Protein AF-A0A5J6SV0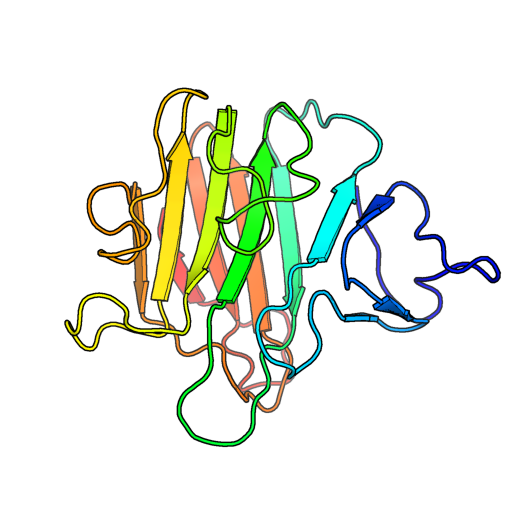0-F1 (afdb_monomer_lite)

Radius of gyration: 15.66 Å; chains: 1; bounding box: 40×35×41 Å

InterPro domains:
  IPR005052 Legume-like lectin [PF03388] (1-182)
  IPR005052 Legume-like lectin [PS51328] (1-183)
  IPR013320 Concanavalin A-like lectin/glucanase domain superfamily [SSF49899] (1-182)
  IPR051136 Intracellular Lectin and Glycoprotein Transporter [PTHR12223] (1-182)

Foldseek 3Di:
DDAAAQQQADPVQDGVQKDKAWQWGDDRGDIPQFDQDPPGAMDIGGPDADDDPKDKDKDWAAAEDPDDADDAWAKDDRFPDFQGADDDRGGHQFTAGKIWTQGGDQLQPPPQPRKTFIAHHRRPDGQPVNRPSPVRGPFMFRADQHPAPAIKMWMWICDPNDTFIWIDNRNDPDPPNTDGTID

Structure (mmCIF, N/CA/C/O backbone):
data_AF-A0A5J6SV00-F1
#
_entry.id   AF-A0A5J6SV00-F1
#
loop_
_atom_site.group_PDB
_atom_site.id
_atom_site.type_symbol
_atom_site.label_atom_id
_atom_site.label_alt_id
_atom_site.label_comp_id
_atom_site.label_asym_id
_atom_site.label_entity_id
_atom_site.label_seq_id
_atom_site.pdbx_PDB_ins_code
_atom_site.Cartn_x
_atom_site.Cartn_y
_atom_site.Cartn_z
_atom_site.occupancy
_atom_site.B_iso_or_equiv
_atom_site.auth_seq_id
_atom_site.auth_comp_id
_atom_site.auth_asym_id
_atom_site.auth_atom_id
_atom_site.pdbx_PDB_model_num
ATOM 1 N N . TYR A 1 1 ? -12.530 -8.465 -5.092 1.00 90.31 1 TYR A N 1
ATOM 2 C CA . TYR A 1 1 ? -11.704 -7.246 -4.992 1.00 90.31 1 TYR A CA 1
ATOM 3 C C . TYR A 1 1 ? -10.247 -7.606 -5.232 1.00 90.31 1 TYR A C 1
ATOM 5 O O . TYR A 1 1 ? -9.453 -7.608 -4.304 1.00 90.31 1 TYR A O 1
ATOM 13 N N . SER A 1 2 ? -9.901 -8.010 -6.458 1.00 97.69 2 SER A N 1
ATOM 14 C CA . SER A 1 2 ? -8.600 -8.643 -6.735 1.00 97.69 2 SER A CA 1
ATOM 15 C C . SER A 1 2 ? -8.182 -8.403 -8.184 1.00 97.69 2 SER A C 1
ATOM 17 O O . SER A 1 2 ? -9.048 -8.174 -9.026 1.00 97.69 2 SER A O 1
ATOM 19 N N . PHE A 1 3 ? -6.883 -8.476 -8.467 1.00 97.56 3 PHE A N 1
ATOM 20 C CA . PHE A 1 3 ? -6.308 -8.552 -9.813 1.00 97.56 3 PHE A CA 1
ATOM 21 C C . PHE A 1 3 ? -5.018 -9.388 -9.762 1.00 97.56 3 PHE A C 1
ATOM 23 O O . PHE A 1 3 ? -4.376 -9.457 -8.714 1.00 97.56 3 PHE A O 1
ATOM 30 N N . LYS A 1 4 ? -4.645 -10.041 -10.870 1.00 97.62 4 LYS A N 1
ATOM 31 C CA . LYS A 1 4 ? -3.361 -10.751 -11.044 1.00 97.62 4 LYS A CA 1
ATOM 32 C C . LYS A 1 4 ? -3.084 -11.022 -12.527 1.00 97.62 4 LYS A C 1
ATOM 34 O O . LYS A 1 4 ? -4.022 -11.047 -13.319 1.00 97.62 4 LYS A O 1
ATOM 39 N N . GLY A 1 5 ? -1.818 -11.246 -12.883 1.00 95.19 5 GLY A N 1
ATOM 40 C CA . GLY A 1 5 ? -1.424 -11.719 -14.216 1.00 95.19 5 GLY A CA 1
ATOM 41 C C . GLY A 1 5 ? -1.851 -13.169 -14.508 1.00 95.19 5 GLY A C 1
ATOM 42 O O . GLY A 1 5 ? -2.371 -13.846 -13.612 1.00 95.19 5 GLY A O 1
ATOM 43 N N . PRO A 1 6 ? -1.630 -13.674 -15.739 1.00 90.25 6 PRO A N 1
ATOM 44 C CA . PRO A 1 6 ? -0.894 -13.041 -16.849 1.00 90.25 6 PRO A CA 1
ATOM 45 C C . PRO A 1 6 ? -1.746 -12.177 -17.806 1.00 90.25 6 PRO A C 1
ATOM 47 O O . PRO A 1 6 ? -1.276 -11.750 -18.855 1.00 90.25 6 PRO A O 1
ATOM 50 N N . HIS A 1 7 ? -3.008 -11.904 -17.467 1.00 93.31 7 HIS A N 1
ATOM 51 C CA . HIS A 1 7 ? -3.903 -11.039 -18.252 1.00 93.31 7 HIS A CA 1
ATOM 52 C C . HIS A 1 7 ? -4.574 -9.996 -17.354 1.00 93.31 7 HIS A C 1
ATOM 54 O O . HIS A 1 7 ? -5.797 -9.906 -17.274 1.00 93.31 7 HIS A O 1
ATOM 60 N N . LEU A 1 8 ? -3.750 -9.254 -16.612 1.00 95.31 8 LEU A N 1
ATOM 61 C CA . LEU A 1 8 ? -4.196 -8.276 -15.624 1.00 95.31 8 LEU A CA 1
ATOM 62 C C . LEU A 1 8 ? -4.878 -7.069 -16.280 1.00 95.31 8 LEU A C 1
ATOM 64 O O . LEU A 1 8 ? -5.963 -6.677 -15.851 1.00 95.31 8 LEU A O 1
ATOM 68 N N . SER A 1 9 ? -4.238 -6.470 -17.288 1.00 95.31 9 SER A N 1
ATOM 69 C CA . SER A 1 9 ? -4.760 -5.309 -18.014 1.00 95.31 9 SER A CA 1
ATOM 70 C C . SER A 1 9 ? -5.540 -5.727 -19.259 1.00 95.31 9 SER A C 1
ATOM 72 O O . SER A 1 9 ? -5.086 -6.580 -20.025 1.00 95.31 9 SER A O 1
ATOM 74 N N . GLN A 1 10 ? -6.681 -5.085 -19.495 1.00 94.56 10 GLN A N 1
ATOM 75 C CA . GLN A 1 10 ? -7.448 -5.210 -20.732 1.00 94.56 10 GLN A CA 1
ATOM 76 C C . GLN A 1 10 ? -6.741 -4.496 -21.904 1.00 94.56 10 GLN A C 1
ATOM 78 O O . GLN A 1 10 ? -5.830 -3.698 -21.672 1.00 94.56 10 GLN A O 1
ATOM 83 N N . PRO A 1 11 ? -7.136 -4.756 -23.169 1.00 93.25 11 PRO A N 1
ATOM 84 C CA . PRO A 1 11 ? -6.548 -4.088 -24.336 1.00 93.25 11 PRO A CA 1
ATOM 85 C C . PRO A 1 11 ? -6.646 -2.555 -24.308 1.00 93.25 11 PRO A C 1
ATOM 87 O O . PRO A 1 11 ? -5.836 -1.881 -24.934 1.00 93.25 11 PRO A O 1
ATOM 90 N N . ASP A 1 12 ? -7.616 -2.009 -23.572 1.00 93.12 12 ASP A N 1
ATOM 91 C CA . ASP A 1 12 ? -7.799 -0.571 -23.348 1.00 93.12 12 ASP A CA 1
ATOM 92 C C . ASP A 1 12 ? -6.935 -0.012 -22.196 1.00 93.12 12 ASP A C 1
ATOM 94 O O . ASP A 1 12 ? -7.048 1.160 -21.844 1.00 93.12 12 ASP A O 1
ATOM 98 N N . GLY A 1 13 ? -6.081 -0.843 -21.585 1.00 92.81 13 GLY A N 1
ATOM 99 C CA . GLY A 1 13 ? -5.235 -0.488 -20.445 1.00 92.81 13 GLY A CA 1
ATOM 100 C C . GLY A 1 13 ? -5.962 -0.489 -19.097 1.00 92.81 13 GLY A C 1
ATOM 101 O O . GLY A 1 13 ? -5.332 -0.259 -18.063 1.00 92.81 13 GLY A O 1
ATOM 102 N N . SER A 1 14 ? -7.268 -0.766 -19.063 1.00 96.56 14 SER A N 1
ATOM 103 C CA . SER A 1 14 ? -8.028 -0.793 -17.819 1.00 96.56 14 SER A CA 1
ATOM 104 C C . SER A 1 14 ? -7.767 -2.072 -17.013 1.00 96.56 14 SER A C 1
ATOM 106 O O . SER A 1 14 ? -7.389 -3.121 -17.541 1.00 96.56 14 SER A O 1
ATOM 108 N N . ILE A 1 15 ? -7.965 -1.985 -15.696 1.00 97.94 15 ILE A N 1
ATOM 109 C CA . ILE A 1 15 ? -7.925 -3.137 -14.792 1.00 97.94 15 ILE A CA 1
ATOM 110 C C . ILE A 1 15 ? -9.378 -3.452 -14.410 1.00 97.94 15 ILE A C 1
ATOM 112 O O . ILE A 1 15 ? -10.046 -2.586 -13.831 1.00 97.94 15 ILE A O 1
ATOM 116 N N . PRO A 1 16 ? -9.906 -4.656 -14.695 1.00 97.25 16 PRO A N 1
ATOM 117 C CA . PRO A 1 16 ? -11.285 -4.999 -14.358 1.00 97.25 16 PRO A CA 1
ATOM 118 C C . PRO A 1 16 ? -11.576 -4.753 -12.876 1.00 97.25 16 PRO A C 1
ATOM 120 O O . PRO A 1 16 ? -10.855 -5.255 -12.024 1.00 97.25 16 PRO A O 1
ATOM 123 N N . PHE A 1 17 ? -12.639 -4.006 -12.560 1.00 97.38 17 PHE A N 1
ATOM 124 C CA . PHE A 1 17 ? -13.062 -3.652 -11.188 1.00 97.38 17 PHE A CA 1
ATOM 125 C C . PHE A 1 17 ? -12.144 -2.702 -10.401 1.00 97.38 17 PHE A C 1
ATOM 127 O O . PHE A 1 17 ? -12.463 -2.391 -9.252 1.00 97.38 17 PHE A O 1
ATOM 134 N N . TRP A 1 18 ? -11.067 -2.194 -11.001 1.00 98.25 18 TRP A N 1
ATOM 135 C CA . TRP A 1 18 ? -10.155 -1.243 -10.366 1.00 98.25 18 TRP A CA 1
ATOM 136 C C . TRP A 1 18 ? -10.005 0.032 -11.203 1.00 98.25 18 TRP A C 1
ATOM 138 O O . TRP A 1 18 ? -10.245 0.046 -12.410 1.00 98.25 18 TRP A O 1
ATOM 148 N N . ILE A 1 19 ? -9.644 1.124 -10.543 1.00 97.25 19 ILE A N 1
ATOM 149 C CA . ILE A 1 19 ? -9.279 2.406 -11.145 1.00 97.25 19 ILE A CA 1
ATOM 150 C C . ILE A 1 19 ? -7.817 2.633 -10.801 1.00 97.25 19 ILE A C 1
ATOM 152 O O . ILE A 1 19 ? -7.441 2.504 -9.640 1.00 97.25 19 ILE A O 1
ATOM 156 N N . HIS A 1 20 ? -7.002 2.956 -11.799 1.00 96.94 20 HIS A N 1
ATOM 157 C CA . HIS A 1 20 ? -5.636 3.417 -11.586 1.00 96.94 20 HIS A CA 1
ATOM 158 C C . HIS A 1 20 ? -5.549 4.914 -11.898 1.00 96.94 20 HIS A C 1
ATOM 160 O O . HIS A 1 20 ? -6.303 5.418 -12.730 1.00 96.94 20 HIS A O 1
ATOM 166 N N . SER A 1 21 ? -4.660 5.624 -11.212 1.00 96.69 21 SER A N 1
ATOM 167 C CA . SER A 1 21 ? -4.486 7.074 -11.345 1.00 96.69 21 SER A CA 1
ATOM 168 C C . SER A 1 21 ? -3.014 7.481 -11.244 1.00 96.69 21 SER A C 1
ATOM 170 O O . SER A 1 21 ? -2.152 6.692 -10.839 1.00 96.69 21 SER A O 1
ATOM 172 N N . GLY A 1 22 ? -2.728 8.733 -11.606 1.00 96.31 22 GLY A N 1
ATOM 173 C CA . GLY A 1 22 ? -1.379 9.289 -11.585 1.00 96.31 22 GLY A CA 1
ATOM 174 C C . GLY A 1 22 ? -0.462 8.582 -12.582 1.00 96.31 22 GLY A C 1
ATOM 175 O O . GLY A 1 22 ? -0.805 8.410 -13.746 1.00 96.31 22 GLY A O 1
ATOM 176 N N . ASN A 1 23 ? 0.706 8.163 -12.108 1.00 97.06 23 ASN A N 1
ATOM 177 C CA . ASN A 1 23 ? 1.755 7.517 -12.897 1.00 97.06 23 ASN A CA 1
ATOM 178 C C . ASN A 1 23 ? 1.687 5.980 -12.833 1.00 97.06 23 ASN A C 1
ATOM 180 O O . ASN A 1 23 ? 2.669 5.312 -13.160 1.00 97.06 23 ASN A O 1
ATOM 184 N N . ALA A 1 24 ? 0.562 5.415 -12.380 1.00 97.88 24 ALA A N 1
ATOM 185 C CA . ALA A 1 24 ? 0.367 3.972 -12.345 1.00 97.88 24 ALA A CA 1
ATOM 186 C C . ALA A 1 24 ? 0.221 3.418 -13.771 1.00 97.88 24 ALA A C 1
ATOM 188 O O . ALA A 1 24 ? -0.634 3.862 -14.532 1.00 97.88 24 ALA A O 1
ATOM 189 N N . ILE A 1 25 ? 1.044 2.426 -14.116 1.00 97.56 25 ILE A N 1
ATOM 190 C CA . ILE A 1 25 ? 1.099 1.805 -15.444 1.00 97.56 25 ILE A CA 1
ATOM 191 C C . ILE A 1 25 ? 0.722 0.322 -15.313 1.00 97.56 25 ILE A C 1
ATOM 193 O O . ILE A 1 25 ? 1.551 -0.489 -14.870 1.00 97.56 25 ILE A O 1
ATOM 197 N N . PRO A 1 26 ? -0.518 -0.060 -15.665 1.00 97.50 26 PRO A N 1
ATOM 198 C CA . PRO A 1 26 ? -0.920 -1.457 -15.764 1.00 97.50 26 PRO A CA 1
ATOM 199 C C . PRO A 1 26 ? -0.214 -2.165 -16.926 1.00 97.50 26 PRO A C 1
ATOM 201 O O . PRO A 1 26 ? 0.047 -1.578 -17.973 1.00 97.50 26 PRO A O 1
ATOM 204 N N . SER A 1 27 ? 0.087 -3.445 -16.742 1.00 96.06 27 SER A N 1
ATOM 205 C CA . SER A 1 27 ? 0.613 -4.341 -17.776 1.00 96.06 27 SER A CA 1
ATOM 206 C C . SER A 1 27 ? -0.007 -5.730 -17.617 1.00 96.06 27 SER A C 1
ATOM 208 O O . SER A 1 27 ? -0.756 -5.964 -16.668 1.00 96.06 27 SER A O 1
ATOM 210 N N . ALA A 1 28 ? 0.327 -6.667 -18.507 1.00 94.94 28 ALA A N 1
ATOM 211 C CA . ALA A 1 28 ? -0.229 -8.021 -18.497 1.00 94.94 28 ALA A CA 1
ATOM 212 C C . ALA A 1 28 ? 0.017 -8.778 -17.172 1.00 94.94 28 ALA A C 1
ATOM 214 O O . ALA A 1 28 ? -0.878 -9.466 -16.681 1.00 94.94 28 ALA A O 1
ATOM 215 N N . ASP A 1 29 ? 1.187 -8.590 -16.552 1.00 95.62 29 ASP A N 1
ATOM 216 C CA . ASP A 1 29 ? 1.615 -9.386 -15.392 1.00 95.62 29 ASP A CA 1
ATOM 217 C C . ASP A 1 29 ? 1.608 -8.623 -14.061 1.00 95.62 29 ASP A C 1
ATOM 219 O O . ASP A 1 29 ? 1.563 -9.233 -12.991 1.00 95.62 29 ASP A O 1
ATOM 223 N N . GLN A 1 30 ? 1.672 -7.291 -14.103 1.00 97.25 30 GLN A N 1
ATOM 224 C CA . GLN A 1 30 ? 1.804 -6.445 -12.915 1.00 97.25 30 GLN A CA 1
ATOM 225 C C . GLN A 1 30 ? 1.286 -5.027 -13.161 1.00 97.25 30 GLN A 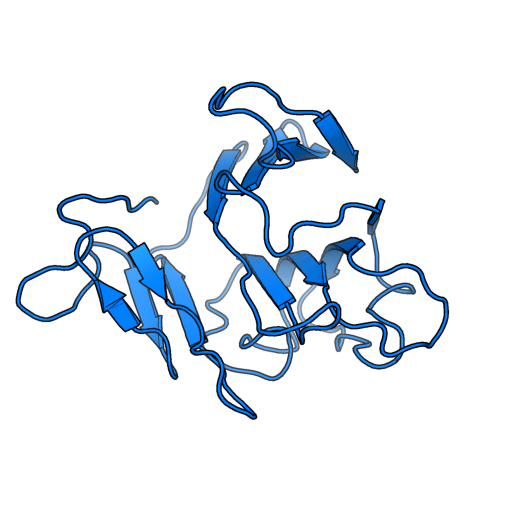C 1
ATOM 227 O O . GLN A 1 30 ? 1.157 -4.586 -14.304 1.00 97.25 30 GLN A O 1
ATOM 232 N N . VAL A 1 31 ? 1.084 -4.274 -12.083 1.00 98.19 31 VAL A N 1
ATOM 233 C CA . VAL A 1 31 ? 0.914 -2.819 -12.150 1.00 98.19 31 VAL A CA 1
ATOM 234 C C . VAL A 1 31 ? 2.156 -2.161 -11.577 1.00 98.19 31 VAL A C 1
ATOM 236 O O . VAL A 1 31 ? 2.505 -2.380 -10.418 1.00 98.19 31 VAL A O 1
ATOM 239 N N . ARG A 1 32 ? 2.829 -1.338 -12.380 1.00 97.81 32 ARG A N 1
ATOM 240 C CA . ARG A 1 32 ? 3.894 -0.469 -11.884 1.00 97.81 32 ARG A CA 1
ATOM 241 C C . ARG A 1 32 ? 3.241 0.793 -11.332 1.00 97.81 32 ARG A C 1
ATOM 243 O O . ARG A 1 32 ? 2.877 1.665 -12.106 1.00 97.81 32 ARG A O 1
ATOM 250 N N . ILE A 1 33 ? 3.080 0.873 -10.013 1.00 97.75 33 ILE A N 1
ATOM 251 C CA . ILE A 1 33 ? 2.408 2.008 -9.355 1.00 97.75 33 ILE A CA 1
ATOM 252 C C . ILE A 1 33 ? 3.212 3.304 -9.538 1.00 97.75 33 ILE A C 1
ATOM 254 O O . ILE A 1 33 ? 2.644 4.337 -9.874 1.00 97.75 33 ILE A O 1
ATOM 258 N N . THR A 1 34 ? 4.536 3.237 -9.388 1.00 97.31 34 THR A N 1
ATOM 259 C CA . THR A 1 34 ? 5.448 4.346 -9.686 1.00 97.31 34 THR A CA 1
ATOM 260 C C . THR A 1 34 ? 6.682 3.843 -10.448 1.00 97.31 34 THR A C 1
ATOM 262 O O . THR A 1 34 ? 7.210 2.760 -10.161 1.00 97.31 34 THR A O 1
ATOM 265 N N . PRO A 1 35 ? 7.160 4.572 -11.472 1.00 95.06 35 PRO A N 1
ATOM 266 C CA . PRO A 1 35 ? 8.461 4.306 -12.073 1.00 95.06 35 PRO A CA 1
ATOM 267 C C . PRO A 1 35 ? 9.594 4.836 -11.184 1.00 95.06 35 PRO A C 1
ATOM 269 O O . PRO A 1 35 ? 9.383 5.671 -10.310 1.00 95.06 35 PRO A O 1
ATOM 272 N N . SER A 1 36 ? 10.828 4.392 -11.442 1.00 93.25 36 SER A N 1
ATOM 273 C CA . SER A 1 36 ? 12.036 4.869 -10.751 1.00 93.25 36 SER A CA 1
ATOM 274 C C . SER A 1 36 ? 12.478 6.250 -11.264 1.00 93.25 36 SER A C 1
ATOM 276 O O . SER A 1 36 ? 13.606 6.421 -11.731 1.00 93.25 36 SER A O 1
ATOM 278 N N . LEU A 1 37 ? 11.552 7.207 -11.244 1.00 93.12 37 LEU A N 1
ATOM 279 C CA . LEU A 1 37 ? 11.737 8.615 -11.579 1.00 93.12 37 LEU A CA 1
ATOM 280 C C . LEU A 1 37 ? 11.447 9.458 -10.333 1.00 93.12 37 LEU A C 1
ATOM 282 O O . LEU A 1 37 ? 10.852 8.982 -9.369 1.00 93.12 37 LEU A O 1
ATOM 286 N N . ARG A 1 38 ? 11.884 10.718 -10.335 1.00 92.44 38 ARG A N 1
ATOM 287 C CA . ARG A 1 38 ? 11.644 11.625 -9.205 1.00 92.44 38 ARG A CA 1
ATOM 288 C C . ARG A 1 38 ? 10.175 12.047 -9.148 1.00 92.44 38 ARG A C 1
ATOM 290 O O . ARG A 1 38 ? 9.541 12.195 -10.192 1.00 92.44 38 ARG A O 1
ATOM 297 N N . SER A 1 39 ? 9.676 12.277 -7.933 1.00 93.62 39 SER A N 1
ATOM 298 C CA . SER A 1 39 ? 8.372 12.909 -7.671 1.00 93.62 39 SER A CA 1
ATOM 299 C C . SER A 1 39 ? 7.197 12.209 -8.361 1.00 93.62 39 SER A C 1
ATOM 301 O O . SER A 1 39 ? 6.360 12.847 -8.994 1.00 93.62 39 SER A O 1
ATOM 303 N N . GLN A 1 40 ? 7.161 10.881 -8.268 1.00 97.25 40 GLN A N 1
ATOM 304 C CA . GLN A 1 40 ? 6.114 10.062 -8.870 1.00 97.25 40 GLN A CA 1
ATOM 305 C C . GLN A 1 40 ? 5.054 9.703 -7.837 1.00 97.25 40 GLN A C 1
ATOM 307 O O . GLN A 1 40 ? 5.370 9.325 -6.714 1.00 97.25 40 GLN A O 1
ATOM 312 N N . ARG A 1 41 ? 3.793 9.771 -8.256 1.00 97.62 41 ARG A N 1
ATOM 313 C CA . ARG A 1 41 ? 2.635 9.307 -7.487 1.00 97.62 41 ARG A CA 1
ATOM 314 C C . ARG A 1 41 ? 1.754 8.470 -8.384 1.00 97.62 41 ARG A C 1
ATOM 316 O O . ARG A 1 41 ? 1.539 8.839 -9.537 1.00 97.62 41 ARG A O 1
ATOM 323 N N . GLY A 1 42 ? 1.255 7.364 -7.872 1.00 97.75 42 GLY A N 1
ATOM 324 C CA . GLY A 1 42 ? 0.287 6.535 -8.567 1.00 97.75 42 GLY A CA 1
ATOM 325 C C . GLY A 1 42 ? -0.495 5.730 -7.553 1.00 97.75 42 GLY A C 1
ATOM 326 O O . GLY A 1 42 ? -0.013 5.479 -6.450 1.00 97.75 42 GLY A O 1
ATOM 327 N N . SER A 1 43 ? -1.706 5.336 -7.917 1.00 98.00 43 SER A N 1
ATOM 328 C CA . SER A 1 43 ? -2.551 4.535 -7.040 1.00 98.00 43 SER A CA 1
ATOM 329 C C . SER A 1 43 ? -3.430 3.589 -7.847 1.00 98.00 43 SER A C 1
ATOM 331 O O . SER A 1 43 ? -3.630 3.781 -9.050 1.00 98.00 43 SER A O 1
ATOM 333 N N . VAL A 1 44 ? -3.924 2.540 -7.189 1.00 98.25 44 VAL A N 1
ATOM 334 C CA . VAL A 1 44 ? -4.861 1.573 -7.765 1.00 98.25 44 VAL A CA 1
ATOM 335 C C . VAL A 1 44 ? -5.911 1.249 -6.708 1.00 98.25 44 VAL A C 1
ATOM 337 O O . VAL A 1 44 ? -5.586 0.699 -5.659 1.00 98.25 44 VAL A O 1
ATOM 340 N N . TRP A 1 45 ? -7.169 1.585 -6.982 1.00 98.31 45 TRP A N 1
ATOM 341 C CA . TRP A 1 45 ? -8.287 1.477 -6.042 1.00 98.31 45 TRP A CA 1
ATOM 342 C C . TRP A 1 45 ? -9.422 0.634 -6.607 1.00 98.31 45 TRP A C 1
ATOM 344 O O . TRP A 1 45 ? -9.662 0.615 -7.812 1.00 98.31 45 TRP A O 1
ATOM 354 N N . THR A 1 46 ? -10.145 -0.076 -5.746 1.00 98.12 46 THR A N 1
ATOM 355 C CA . THR A 1 46 ? -11.334 -0.832 -6.158 1.00 98.12 46 THR A CA 1
ATOM 356 C C . THR A 1 46 ? -12.459 0.128 -6.551 1.00 98.12 46 THR A C 1
ATOM 358 O O . THR A 1 46 ? -12.659 1.150 -5.900 1.00 98.12 46 THR A O 1
ATOM 361 N N . LYS A 1 47 ? -13.214 -0.182 -7.615 1.00 97.19 47 LYS A N 1
ATOM 362 C CA . LYS A 1 47 ? -14.356 0.641 -8.070 1.00 97.19 47 LYS A CA 1
ATOM 363 C C . LYS A 1 47 ? -15.505 0.666 -7.059 1.00 97.19 47 LYS A C 1
ATOM 365 O O . LYS A 1 47 ? -16.180 1.678 -6.925 1.00 97.19 47 LYS A O 1
ATOM 370 N N . ASN A 1 48 ? -15.718 -0.451 -6.368 1.00 96.75 48 ASN A N 1
ATOM 371 C CA . ASN A 1 48 ? -16.833 -0.650 -5.446 1.00 96.75 48 ASN A CA 1
ATOM 372 C C . ASN A 1 48 ? -16.325 -0.767 -4.005 1.00 96.75 48 ASN A C 1
ATOM 374 O O . ASN A 1 48 ? -15.255 -1.330 -3.773 1.00 96.75 48 ASN A O 1
ATOM 378 N N . LYS A 1 49 ? -17.122 -0.293 -3.043 1.00 95.94 49 LYS A N 1
ATOM 379 C CA . LYS A 1 49 ? -16.819 -0.405 -1.609 1.00 95.94 49 LYS A CA 1
ATOM 380 C C . LYS A 1 49 ? -16.971 -1.845 -1.118 1.00 95.94 49 LYS A C 1
ATOM 382 O O . LYS A 1 49 ? -17.897 -2.550 -1.514 1.00 95.94 49 LYS A O 1
ATOM 387 N N . ILE A 1 50 ? -16.081 -2.252 -0.217 1.00 93.69 50 ILE A N 1
ATOM 388 C CA . ILE A 1 50 ? -16.085 -3.570 0.426 1.00 93.69 50 ILE A CA 1
ATOM 389 C C . ILE A 1 50 ? -16.857 -3.484 1.746 1.00 93.69 50 ILE A C 1
ATOM 391 O O . ILE A 1 50 ? -16.556 -2.624 2.563 1.00 93.69 50 ILE A O 1
ATOM 395 N N . ASN A 1 51 ? -17.799 -4.403 1.976 1.00 93.69 51 ASN A N 1
ATOM 396 C CA . ASN A 1 51 ? -18.594 -4.490 3.210 1.00 93.69 51 ASN A CA 1
ATOM 397 C C . ASN A 1 51 ? -18.405 -5.859 3.892 1.00 93.69 51 ASN A C 1
ATOM 399 O O . ASN A 1 51 ? -19.354 -6.607 4.113 1.00 93.69 51 ASN A O 1
ATOM 403 N N . PHE A 1 52 ? -17.151 -6.226 4.163 1.00 95.94 52 PHE A N 1
ATOM 404 C CA . PHE A 1 52 ? -16.813 -7.478 4.841 1.00 95.94 52 PHE A CA 1
ATOM 405 C C . PHE A 1 52 ? -16.520 -7.229 6.319 1.00 95.94 52 PHE A C 1
ATOM 407 O O . PHE A 1 52 ? -15.669 -6.407 6.648 1.00 95.94 52 PHE A O 1
ATOM 414 N N . GLU A 1 53 ? -17.184 -7.975 7.205 1.00 96.81 53 GLU A N 1
ATOM 415 C CA . GLU A 1 53 ? -16.900 -7.937 8.648 1.00 96.81 53 GLU A CA 1
ATOM 416 C C . GLU A 1 53 ? -15.501 -8.467 8.975 1.00 96.81 53 GLU A C 1
ATOM 418 O O . GLU A 1 53 ? -14.835 -7.980 9.886 1.00 96.81 53 GLU A O 1
ATOM 423 N N . ASN A 1 54 ? -15.067 -9.477 8.221 1.00 98.06 54 ASN A N 1
ATOM 424 C CA . ASN A 1 54 ? -13.752 -10.085 8.318 1.00 98.06 54 ASN A CA 1
ATOM 425 C C . ASN A 1 54 ? -13.192 -10.257 6.908 1.00 98.06 54 ASN A C 1
ATOM 427 O O . ASN A 1 54 ? -13.926 -10.656 6.002 1.00 98.06 54 ASN A O 1
ATOM 431 N N . TRP A 1 55 ? -11.910 -9.975 6.720 1.00 98.25 55 TRP A N 1
ATOM 432 C CA . TRP A 1 55 ? -11.273 -10.045 5.411 1.00 98.25 55 TRP A CA 1
ATOM 433 C C . TRP A 1 55 ? -9.788 -10.365 5.523 1.00 98.25 55 TRP A C 1
ATOM 435 O O . TRP A 1 55 ? -9.147 -10.118 6.541 1.00 98.25 55 TRP A O 1
ATOM 445 N N . GLU A 1 56 ? -9.244 -10.896 4.437 1.00 98.62 56 GLU A N 1
ATOM 446 C CA . GLU A 1 56 ? -7.816 -11.100 4.253 1.00 98.62 56 GLU A CA 1
ATOM 447 C C . GLU A 1 56 ? -7.429 -10.600 2.864 1.00 98.62 56 GLU A C 1
ATOM 449 O O . GLU A 1 56 ? -8.131 -10.852 1.881 1.00 98.62 56 GLU A O 1
ATOM 454 N N . ALA A 1 57 ? -6.334 -9.850 2.796 1.00 98.31 57 ALA A N 1
ATOM 455 C CA . ALA A 1 57 ? -5.757 -9.363 1.559 1.00 98.31 57 ALA A CA 1
ATOM 456 C C . ALA A 1 57 ? -4.306 -9.829 1.463 1.00 98.31 57 ALA A C 1
ATOM 458 O O . ALA A 1 57 ? -3.469 -9.477 2.296 1.00 98.31 57 ALA A O 1
ATOM 459 N N . GLU A 1 58 ? -4.009 -10.585 0.411 1.00 98.69 58 GLU A N 1
ATOM 460 C CA . GLU A 1 58 ? -2.644 -10.928 0.037 1.00 98.69 58 GLU A CA 1
ATOM 461 C C . GLU A 1 58 ? -2.161 -10.018 -1.090 1.00 98.69 58 GLU A C 1
ATOM 463 O O . GLU A 1 58 ? -2.694 -10.023 -2.202 1.00 98.69 58 GLU A O 1
ATOM 468 N N . VAL A 1 59 ? -1.119 -9.243 -0.808 1.00 98.62 59 VAL A N 1
ATOM 469 C CA . VAL A 1 59 ? -0.510 -8.306 -1.749 1.00 98.62 59 VAL A CA 1
ATOM 470 C C . VAL A 1 59 ? 0.883 -8.805 -2.093 1.00 98.62 59 VAL A C 1
ATOM 472 O O . VAL A 1 59 ? 1.756 -8.882 -1.235 1.00 98.62 59 VAL A O 1
ATOM 475 N N . THR A 1 60 ? 1.097 -9.154 -3.361 1.00 98.69 60 THR A N 1
ATOM 476 C CA . THR A 1 60 ? 2.418 -9.534 -3.880 1.00 98.69 60 THR A CA 1
ATOM 477 C C . THR A 1 60 ? 3.034 -8.344 -4.604 1.00 98.69 60 THR A C 1
ATOM 479 O O . THR A 1 60 ? 2.424 -7.819 -5.534 1.00 98.69 60 THR A O 1
ATOM 482 N N . PHE A 1 61 ? 4.236 -7.923 -4.215 1.00 98.62 61 PHE A N 1
ATOM 483 C CA . PHE A 1 61 ? 4.865 -6.732 -4.780 1.00 98.62 61 PHE A CA 1
ATOM 484 C C . PHE A 1 61 ? 6.391 -6.834 -4.853 1.00 98.62 61 PHE A C 1
ATOM 486 O O . PHE A 1 61 ? 7.028 -7.726 -4.290 1.00 98.62 61 PHE A O 1
ATOM 493 N N . ARG A 1 62 ? 6.988 -5.893 -5.586 1.00 98.38 62 ARG A N 1
ATOM 494 C CA . ARG A 1 62 ? 8.432 -5.658 -5.616 1.00 98.38 62 ARG A CA 1
ATOM 495 C C . ARG A 1 62 ? 8.693 -4.166 -5.474 1.00 98.38 62 ARG A C 1
ATOM 497 O O . ARG A 1 62 ? 8.133 -3.378 -6.231 1.00 98.38 62 ARG A O 1
ATOM 504 N N . VAL A 1 63 ? 9.589 -3.802 -4.559 1.00 97.94 63 VAL A N 1
ATOM 505 C CA . VAL A 1 63 ? 10.185 -2.462 -4.498 1.00 97.94 63 VAL A CA 1
ATOM 506 C C . VAL A 1 63 ? 11.638 -2.586 -4.935 1.00 97.94 63 VAL A C 1
ATOM 508 O O . VAL A 1 63 ? 12.451 -3.237 -4.275 1.00 97.94 63 VAL A O 1
ATOM 511 N N . SER A 1 64 ? 11.963 -1.996 -6.082 1.00 96.38 64 SER A N 1
ATOM 512 C CA . SER A 1 64 ? 13.282 -2.122 -6.704 1.00 96.38 64 SER A CA 1
ATOM 513 C C . SER A 1 64 ? 13.860 -0.755 -7.031 1.00 96.38 64 SER A C 1
ATOM 515 O O . SER A 1 64 ? 13.158 0.123 -7.526 1.00 96.38 64 SER A O 1
ATOM 517 N N . GLY A 1 65 ? 15.155 -0.575 -6.785 1.00 93.56 65 GLY A N 1
ATOM 518 C CA . GLY A 1 65 ? 15.845 0.680 -7.067 1.00 93.56 65 GLY A CA 1
ATOM 519 C C . GLY A 1 65 ? 17.349 0.493 -7.202 1.00 93.56 65 GLY A C 1
ATOM 520 O O . GLY A 1 65 ? 17.915 -0.476 -6.698 1.00 93.56 65 GLY A O 1
ATOM 521 N N . ARG A 1 66 ? 18.006 1.434 -7.889 1.00 88.81 66 ARG A N 1
ATOM 522 C CA . ARG A 1 66 ? 19.469 1.452 -7.984 1.00 88.81 66 ARG A CA 1
ATOM 523 C C . ARG A 1 66 ? 20.049 1.847 -6.625 1.00 88.81 66 ARG A C 1
ATOM 525 O O . ARG A 1 66 ? 19.756 2.926 -6.127 1.00 88.81 66 ARG A O 1
ATOM 532 N N . GLY A 1 67 ? 20.898 0.993 -6.062 1.00 85.88 67 GLY A N 1
ATOM 533 C CA . GLY A 1 67 ? 21.607 1.270 -4.815 1.00 85.88 67 GLY A CA 1
ATOM 534 C C . GLY A 1 67 ? 20.875 0.830 -3.546 1.00 85.88 67 GLY A C 1
ATOM 535 O O . GLY A 1 67 ? 19.784 0.255 -3.570 1.00 85.88 67 GLY A O 1
ATOM 536 N N . ARG A 1 68 ? 21.538 1.080 -2.411 1.00 81.00 68 ARG A N 1
ATOM 537 C CA . ARG A 1 68 ? 21.091 0.619 -1.090 1.00 81.00 68 ARG A CA 1
ATOM 538 C C . ARG A 1 68 ? 19.935 1.432 -0.522 1.00 81.00 68 ARG A C 1
ATOM 540 O O . ARG A 1 68 ? 19.132 0.855 0.191 1.00 81.00 68 ARG A O 1
ATOM 547 N N . MET A 1 69 ? 19.804 2.709 -0.872 1.00 84.25 69 MET A N 1
ATOM 548 C CA . MET A 1 69 ? 18.684 3.564 -0.451 1.00 84.25 69 MET A CA 1
ATOM 549 C C . MET A 1 69 ? 17.654 3.699 -1.576 1.00 84.25 69 MET A C 1
ATOM 551 O O . MET A 1 69 ? 17.996 3.580 -2.754 1.00 84.25 69 MET A O 1
ATOM 555 N N . GLY A 1 70 ? 16.391 3.900 -1.220 1.00 89.50 70 GLY A N 1
ATOM 556 C CA . GLY A 1 70 ? 15.284 4.149 -2.140 1.00 89.50 70 GLY A CA 1
ATOM 557 C C . GLY A 1 70 ? 14.135 4.798 -1.379 1.00 89.50 70 GLY A C 1
ATOM 558 O O . GLY A 1 70 ? 14.098 4.684 -0.161 1.00 89.50 70 GLY A O 1
ATOM 559 N N . ALA A 1 71 ? 13.262 5.498 -2.095 1.00 92.88 71 ALA A N 1
ATOM 560 C CA . ALA A 1 71 ? 12.203 6.304 -1.506 1.00 92.88 71 ALA A CA 1
ATOM 561 C C . ALA A 1 71 ? 10.975 6.344 -2.440 1.00 92.88 71 ALA A C 1
ATOM 563 O O . ALA A 1 71 ? 11.115 6.099 -3.644 1.00 92.88 71 ALA A O 1
ATOM 564 N N . ASP A 1 72 ? 9.767 6.628 -1.955 1.00 93.56 72 ASP A N 1
ATOM 565 C CA . ASP A 1 72 ? 9.415 6.796 -0.530 1.00 93.56 72 ASP A CA 1
ATOM 566 C C . ASP A 1 72 ? 8.905 5.468 0.048 1.00 93.56 72 ASP A C 1
ATOM 568 O O . ASP A 1 72 ? 9.368 5.008 1.088 1.00 93.56 72 ASP A O 1
ATOM 572 N N . GLY A 1 73 ? 8.051 4.756 -0.691 1.00 96.44 73 GLY A N 1
ATOM 573 C CA . GLY A 1 73 ? 7.525 3.467 -0.258 1.00 96.44 73 GLY A CA 1
ATOM 574 C C . GLY A 1 73 ? 6.295 3.019 -1.038 1.00 96.44 73 GLY A C 1
ATOM 575 O O . GLY A 1 73 ? 6.080 3.418 -2.184 1.00 96.44 73 GLY A O 1
ATOM 576 N N . LEU A 1 74 ? 5.488 2.180 -0.397 1.00 98.19 74 LEU A N 1
ATOM 577 C CA . LEU A 1 74 ? 4.205 1.672 -0.885 1.00 98.19 74 LEU A CA 1
ATOM 578 C C . LEU A 1 74 ? 3.189 1.712 0.261 1.00 98.19 74 LEU A C 1
ATOM 580 O O . LEU A 1 74 ? 3.556 1.496 1.409 1.00 98.19 74 LEU A O 1
ATOM 584 N N . ALA A 1 75 ? 1.908 1.903 -0.042 1.00 98.38 75 ALA A N 1
ATOM 585 C CA . ALA A 1 75 ? 0.833 1.766 0.934 1.00 98.38 75 ALA A CA 1
ATOM 586 C C . ALA A 1 75 ? -0.253 0.801 0.442 1.00 98.38 75 ALA A C 1
ATOM 588 O O . ALA A 1 75 ? -0.597 0.785 -0.742 1.00 98.38 75 ALA A O 1
ATOM 589 N N . VAL A 1 76 ? -0.809 0.014 1.365 1.00 98.56 76 VAL A N 1
ATOM 590 C CA . VAL A 1 76 ? -2.019 -0.792 1.163 1.00 98.56 76 VAL A CA 1
ATOM 591 C C . VAL A 1 76 ? -3.128 -0.212 2.028 1.00 98.56 76 VAL A C 1
ATOM 593 O O . VAL A 1 76 ? -2.945 -0.011 3.226 1.00 98.56 76 VAL A O 1
ATOM 596 N N . TRP A 1 77 ? -4.283 0.044 1.423 1.00 98.31 77 TRP A N 1
ATOM 597 C CA . TRP A 1 77 ? -5.360 0.806 2.045 1.00 98.31 77 TRP A CA 1
ATOM 598 C C . TRP A 1 77 ? -6.631 -0.021 2.218 1.00 98.31 77 TRP A C 1
ATOM 600 O O . TRP A 1 77 ? -7.036 -0.755 1.315 1.00 98.31 77 TRP A O 1
ATOM 610 N N . PHE A 1 78 ? -7.305 0.173 3.351 1.00 97.94 78 PHE A N 1
ATOM 611 C CA . PHE A 1 78 ? -8.704 -0.195 3.545 1.00 97.94 78 PHE A CA 1
ATOM 612 C C . PHE A 1 78 ? -9.439 1.003 4.152 1.00 97.94 78 PHE A C 1
ATOM 614 O O . PHE A 1 78 ? -9.351 1.265 5.355 1.00 97.94 78 PHE A O 1
ATOM 621 N N . THR A 1 79 ? -10.118 1.773 3.301 1.00 97.75 79 THR A N 1
ATOM 622 C CA . THR A 1 79 ? -10.679 3.088 3.640 1.00 97.75 79 THR A CA 1
ATOM 623 C C . THR A 1 79 ? -12.094 3.266 3.099 1.00 97.75 79 THR A C 1
ATOM 625 O O . THR A 1 79 ? -12.503 2.604 2.145 1.00 97.75 79 THR A O 1
ATOM 628 N N . THR A 1 80 ? -12.850 4.183 3.707 1.00 96.31 80 THR A N 1
ATOM 629 C CA . THR A 1 80 ? -14.235 4.494 3.311 1.00 96.31 80 THR A CA 1
ATOM 630 C C . THR A 1 80 ? -14.330 5.123 1.921 1.00 96.31 80 THR A C 1
ATOM 632 O O . THR A 1 80 ? -15.284 4.846 1.193 1.00 96.31 80 THR A O 1
ATOM 635 N N . GLU A 1 81 ? -13.358 5.963 1.559 1.00 95.69 81 GLU A N 1
ATOM 636 C CA . GLU A 1 81 ? -13.277 6.661 0.271 1.00 95.69 81 GLU A CA 1
ATOM 637 C C . GLU A 1 81 ? -11.989 6.286 -0.469 1.00 95.69 81 GLU A C 1
ATOM 639 O O . GLU A 1 81 ? -10.994 5.898 0.151 1.00 95.69 81 GLU A O 1
ATOM 644 N N . GLN A 1 82 ? -12.010 6.418 -1.797 1.00 96.75 82 GLN A N 1
ATOM 645 C CA . GLN A 1 82 ? -10.821 6.248 -2.631 1.00 96.75 82 GLN A CA 1
ATOM 646 C C . GLN A 1 82 ? -9.864 7.432 -2.425 1.00 96.75 82 GLN A C 1
ATOM 648 O O . GLN A 1 82 ? -10.259 8.585 -2.579 1.00 96.75 82 GLN A O 1
ATOM 653 N N . GLY A 1 83 ? -8.591 7.157 -2.141 1.00 92.00 83 GLY A N 1
ATOM 654 C CA . GLY A 1 83 ? -7.528 8.166 -2.089 1.00 92.00 83 GLY A CA 1
ATOM 655 C C . GLY A 1 83 ? -6.780 8.267 -3.417 1.00 92.00 83 GLY A C 1
ATOM 656 O O . GLY A 1 83 ? -5.617 7.881 -3.480 1.00 92.00 83 GLY A O 1
ATOM 657 N N . LEU A 1 84 ? -7.449 8.713 -4.488 1.00 89.88 84 LEU A N 1
ATOM 658 C CA . LEU A 1 84 ? -6.921 8.642 -5.865 1.00 89.88 84 LEU A CA 1
ATOM 659 C C . LEU A 1 84 ? -5.631 9.450 -6.108 1.00 89.88 84 LEU A C 1
ATOM 661 O O . LEU A 1 84 ? -4.931 9.167 -7.078 1.00 89.88 84 LEU A O 1
ATOM 665 N N . ASP A 1 85 ? -5.324 10.449 -5.286 1.00 94.25 85 ASP A N 1
ATOM 666 C CA . ASP A 1 85 ? -4.053 11.182 -5.303 1.00 94.25 85 ASP A CA 1
ATOM 667 C C . ASP A 1 85 ? -3.811 11.833 -3.933 1.00 94.25 85 ASP A C 1
ATOM 669 O O . ASP A 1 85 ? -4.747 12.040 -3.155 1.00 94.25 85 ASP A O 1
ATOM 673 N N . GLY A 1 86 ? -2.556 12.167 -3.642 1.00 95.31 86 GLY A N 1
ATOM 674 C CA . GLY A 1 86 ? -2.166 12.934 -2.466 1.00 95.31 86 GLY A CA 1
ATOM 675 C C . GLY A 1 86 ? -0.735 12.658 -1.995 1.00 95.31 86 GLY A C 1
ATOM 676 O O . GLY A 1 86 ? 0.030 11.949 -2.657 1.00 95.31 86 GLY A O 1
ATOM 677 N N . PRO A 1 87 ? -0.323 13.276 -0.877 1.00 95.88 87 PRO A N 1
ATOM 678 C CA . PRO A 1 87 ? 1.060 13.227 -0.415 1.00 95.88 87 PRO A CA 1
ATOM 679 C C . PRO A 1 87 ? 1.431 11.928 0.314 1.00 95.88 87 PRO A C 1
ATOM 681 O O . PRO A 1 87 ? 2.618 11.639 0.426 1.00 95.88 87 PRO A O 1
ATOM 684 N N . VAL A 1 88 ? 0.468 11.129 0.783 1.00 97.12 88 VAL A N 1
ATOM 685 C CA . VAL A 1 88 ? 0.740 9.961 1.637 1.00 97.12 88 VAL A CA 1
ATOM 686 C C . VAL A 1 88 ? 0.896 8.722 0.769 1.00 97.12 88 VAL A C 1
ATOM 688 O O . VA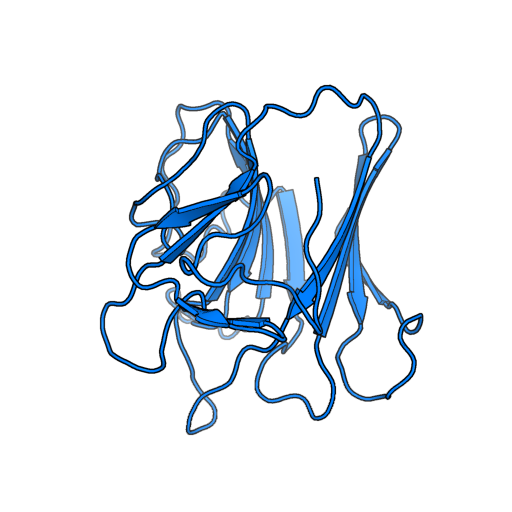L A 1 88 ? -0.086 8.098 0.372 1.00 97.12 88 VAL A O 1
ATOM 691 N N . TYR A 1 89 ? 2.141 8.411 0.399 1.00 96.69 89 TYR A N 1
ATOM 692 C CA . TYR A 1 89 ? 2.487 7.319 -0.526 1.00 96.69 89 TYR A CA 1
ATOM 693 C C . TYR A 1 89 ? 1.652 7.335 -1.825 1.00 96.69 89 TYR A C 1
ATOM 695 O O . TYR A 1 89 ? 1.296 6.289 -2.368 1.00 96.69 89 TYR A O 1
ATOM 703 N N . GLY A 1 90 ? 1.328 8.536 -2.321 1.00 95.38 90 GLY A N 1
ATOM 704 C CA . GLY A 1 90 ? 0.527 8.750 -3.532 1.00 95.38 90 GLY A CA 1
ATOM 705 C C . GLY A 1 90 ? -0.991 8.801 -3.325 1.00 95.38 90 GLY A C 1
ATOM 706 O O . GLY A 1 90 ? -1.713 8.864 -4.316 1.00 95.38 90 GLY A O 1
ATOM 707 N N . ALA A 1 91 ? -1.475 8.779 -2.080 1.00 95.75 91 ALA A N 1
ATOM 708 C CA . ALA A 1 91 ? -2.891 8.858 -1.728 1.00 95.75 91 ALA A CA 1
ATOM 709 C C . ALA A 1 91 ? -3.204 10.039 -0.789 1.00 95.75 91 ALA A C 1
ATOM 711 O O . ALA A 1 91 ? -2.310 10.739 -0.301 1.00 95.75 91 ALA A O 1
ATOM 712 N N . ALA A 1 92 ? -4.501 10.268 -0.567 1.00 95.06 92 ALA A N 1
ATOM 713 C CA . ALA A 1 92 ? -5.025 11.377 0.223 1.00 95.06 92 ALA A CA 1
ATOM 714 C C . ALA A 1 92 ? -4.509 11.371 1.675 1.00 95.06 92 ALA A C 1
ATOM 716 O O . ALA A 1 92 ? -4.392 10.325 2.306 1.00 95.06 92 ALA A O 1
ATOM 717 N N . ASP A 1 93 ? -4.247 12.566 2.206 1.00 94.56 93 ASP A N 1
ATOM 718 C CA . ASP A 1 93 ? -3.647 12.775 3.532 1.00 94.56 93 ASP A CA 1
ATOM 719 C C . ASP A 1 93 ? -4.611 12.511 4.697 1.00 94.56 93 ASP A C 1
ATOM 721 O O . ASP A 1 93 ? -4.231 12.052 5.769 1.00 94.56 93 ASP A O 1
ATOM 725 N N . GLN A 1 94 ? -5.900 12.742 4.464 1.00 96.12 94 GLN A N 1
ATOM 726 C CA . GLN A 1 94 ? -6.957 12.453 5.423 1.00 96.12 94 GLN A CA 1
ATOM 727 C C . GLN A 1 94 ? -7.767 11.267 4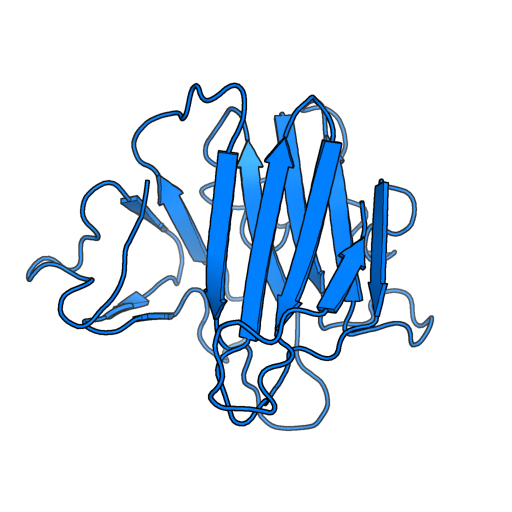.916 1.00 96.12 94 GLN A C 1
ATOM 729 O O . GLN A 1 94 ? -8.457 11.359 3.901 1.00 96.12 94 GLN A O 1
ATOM 734 N N . TRP A 1 95 ? -7.705 10.150 5.638 1.00 97.75 95 TRP A N 1
ATOM 735 C CA . TRP A 1 95 ? -8.494 8.960 5.335 1.00 97.75 95 TRP A CA 1
ATOM 736 C C . TRP A 1 95 ? -9.298 8.515 6.548 1.00 97.75 95 TRP A C 1
ATOM 738 O O . TRP A 1 95 ? -8.914 8.741 7.692 1.00 97.75 95 TRP A O 1
ATOM 748 N N . ASN A 1 96 ? -10.422 7.854 6.294 1.00 98.06 96 ASN A N 1
ATOM 749 C CA . ASN A 1 96 ? -11.176 7.145 7.318 1.00 98.06 96 ASN A CA 1
ATOM 750 C C . ASN A 1 96 ? -11.008 5.641 7.079 1.00 98.06 96 ASN A C 1
ATOM 752 O O . ASN A 1 96 ? -11.478 5.132 6.061 1.00 98.06 96 ASN A O 1
ATOM 756 N N . GLY A 1 97 ? -10.284 4.963 7.966 1.00 97.62 97 GLY A N 1
ATOM 757 C CA . GLY A 1 97 ? -9.905 3.558 7.833 1.00 97.62 97 GLY A CA 1
ATOM 758 C C . GLY A 1 97 ? -8.458 3.304 8.251 1.00 97.62 97 GLY A C 1
ATOM 759 O O . GLY A 1 97 ? -7.932 3.965 9.146 1.00 97.62 97 GLY A O 1
ATOM 760 N N . VAL A 1 98 ? -7.806 2.346 7.593 1.00 98.19 98 VAL A N 1
ATOM 761 C CA . VAL A 1 98 ? -6.433 1.928 7.900 1.00 98.19 98 VAL A CA 1
ATOM 762 C C . VAL A 1 98 ? -5.543 1.945 6.658 1.00 98.19 98 VAL A C 1
ATOM 764 O O . VAL A 1 98 ? -5.966 1.552 5.568 1.00 98.19 98 VAL A O 1
ATOM 767 N N . GLY A 1 99 ? -4.305 2.396 6.846 1.00 98.31 99 GLY A N 1
ATOM 768 C CA . GLY A 1 99 ? -3.204 2.245 5.904 1.00 98.31 99 GLY A CA 1
ATOM 769 C C . GLY A 1 99 ? -2.124 1.336 6.490 1.00 98.31 99 GLY A C 1
ATOM 770 O O . GLY A 1 99 ? -1.764 1.468 7.659 1.00 98.31 99 GLY A O 1
ATOM 771 N N . VAL A 1 100 ? -1.622 0.401 5.684 1.00 98.69 100 VAL A N 1
ATOM 772 C CA . VAL A 1 100 ? -0.405 -0.371 5.969 1.00 98.69 100 VAL A CA 1
ATOM 773 C C . VAL A 1 100 ? 0.692 0.153 5.055 1.00 98.69 100 VAL A C 1
ATOM 775 O O . VAL A 1 100 ? 0.627 -0.013 3.835 1.00 98.69 100 VAL A O 1
ATOM 778 N N . PHE A 1 101 ? 1.669 0.825 5.644 1.00 98.56 101 PHE A N 1
ATOM 779 C CA . PHE A 1 101 ? 2.730 1.543 4.955 1.00 98.56 101 PHE A CA 1
ATOM 780 C C . PHE A 1 101 ? 4.002 0.713 4.958 1.00 98.56 101 PHE A C 1
ATOM 782 O O . PHE A 1 101 ? 4.405 0.185 5.985 1.00 98.56 101 PHE A O 1
ATOM 789 N N . PHE A 1 102 ? 4.616 0.597 3.791 1.00 98.50 102 PHE A N 1
ATOM 790 C CA . PHE A 1 102 ? 5.910 -0.019 3.553 1.00 98.50 102 PHE A CA 1
ATOM 791 C C . PHE A 1 102 ? 6.872 1.126 3.283 1.00 98.50 102 PHE A C 1
ATOM 793 O O . PHE A 1 102 ? 7.055 1.538 2.134 1.00 98.50 102 PHE A O 1
ATOM 800 N N . ASP A 1 103 ? 7.423 1.669 4.359 1.00 98.00 103 ASP A N 1
ATOM 801 C CA . ASP A 1 103 ? 8.268 2.847 4.330 1.00 98.00 103 ASP A CA 1
ATOM 802 C C . ASP A 1 103 ? 9.721 2.464 4.082 1.00 98.00 103 ASP A C 1
ATOM 804 O O . ASP A 1 103 ? 10.287 1.620 4.777 1.00 98.00 103 ASP A O 1
ATOM 808 N N . SER A 1 104 ? 10.315 3.026 3.036 1.00 96.94 104 SER A N 1
ATOM 809 C CA . SER A 1 104 ? 11.674 2.683 2.621 1.00 96.94 104 SER A CA 1
ATOM 810 C C . SER A 1 104 ? 12.698 3.772 2.873 1.00 96.94 104 SER A C 1
ATOM 812 O O . SER A 1 104 ? 13.897 3.477 2.814 1.00 96.94 104 SER A O 1
ATOM 814 N N . PHE A 1 105 ? 12.238 4.990 3.141 1.00 96.06 105 PHE A N 1
ATOM 815 C CA . PHE A 1 105 ? 13.088 6.141 3.373 1.00 96.06 105 PHE A CA 1
ATOM 816 C C . PHE A 1 105 ? 13.036 6.516 4.852 1.00 96.06 105 PHE A C 1
ATOM 818 O O . PHE A 1 105 ? 12.016 6.325 5.489 1.00 96.06 105 PHE A O 1
ATOM 825 N N . ASP A 1 106 ? 14.171 6.943 5.394 1.00 94.88 106 ASP A N 1
ATOM 826 C CA . ASP A 1 106 ? 14.332 7.336 6.797 1.00 94.88 106 ASP A CA 1
ATOM 827 C C . ASP A 1 106 ? 14.260 8.865 6.849 1.00 94.88 106 ASP A C 1
ATOM 829 O O . ASP A 1 106 ? 15.281 9.537 6.651 1.00 94.88 106 ASP A O 1
ATOM 833 N N . ASN A 1 107 ? 13.050 9.424 6.983 1.00 95.38 107 ASN A N 1
ATOM 834 C CA . ASN A 1 107 ? 12.881 10.878 7.013 1.00 95.38 107 ASN A CA 1
ATOM 835 C C . ASN A 1 107 ? 13.328 11.462 8.363 1.00 95.38 107 ASN A C 1
ATOM 837 O O . ASN A 1 107 ? 13.773 12.612 8.406 1.00 95.38 107 ASN A O 1
ATOM 841 N N . ASP A 1 108 ? 13.237 10.679 9.443 1.00 93.38 108 ASP A N 1
ATOM 842 C CA . ASP A 1 108 ? 13.468 11.134 10.817 1.00 93.38 108 ASP A CA 1
ATOM 843 C C . ASP A 1 108 ? 14.905 10.903 11.333 1.00 93.38 108 ASP A C 1
ATOM 845 O O . ASP A 1 108 ? 15.301 11.425 12.382 1.00 93.38 108 ASP A O 1
ATOM 849 N N . GLY A 1 109 ? 15.717 10.173 10.567 1.00 93.25 109 GLY A N 1
ATOM 850 C CA . GLY A 1 109 ? 17.126 9.904 10.825 1.00 93.25 109 GLY A CA 1
ATOM 851 C C . GLY A 1 109 ? 17.383 8.873 11.926 1.00 93.25 109 GLY A C 1
ATOM 852 O O . GLY A 1 109 ? 18.526 8.770 12.398 1.00 93.25 109 GLY A O 1
ATOM 853 N N . LYS A 1 110 ? 16.369 8.121 12.375 1.00 94.38 110 LYS A N 1
ATOM 854 C CA . LYS A 1 110 ? 16.503 7.140 13.465 1.00 94.38 110 LYS A CA 1
ATOM 855 C C . LYS A 1 110 ? 17.056 5.790 13.006 1.00 94.38 110 LYS A C 1
ATOM 857 O O . LYS A 1 110 ? 17.305 4.931 13.857 1.00 94.38 110 LYS A O 1
ATOM 862 N N . LYS A 1 111 ? 17.351 5.608 11.712 1.00 93.00 111 LYS A N 1
ATOM 863 C CA . LYS A 1 111 ? 17.970 4.396 11.135 1.00 93.00 111 LYS A CA 1
ATOM 864 C C . LYS A 1 111 ? 17.147 3.131 11.372 1.00 93.00 111 LYS A C 1
ATOM 866 O O . LYS A 1 111 ? 17.692 2.053 11.620 1.00 93.00 111 LYS A O 1
ATOM 871 N N . ASN A 1 112 ? 15.835 3.269 11.284 1.00 93.50 112 ASN A N 1
ATOM 872 C CA . ASN A 1 112 ? 14.832 2.241 11.536 1.00 93.50 112 ASN A CA 1
ATOM 873 C C . ASN A 1 112 ? 14.014 1.925 10.270 1.00 93.50 112 ASN A C 1
ATOM 875 O O . ASN A 1 112 ? 12.878 1.484 10.387 1.00 93.50 112 ASN A O 1
ATOM 879 N N . ASN A 1 113 ? 14.596 2.085 9.075 1.00 96.12 113 ASN A N 1
ATOM 880 C CA . ASN A 1 113 ? 13.938 1.842 7.785 1.00 96.12 113 ASN A CA 1
ATOM 881 C C . ASN A 1 113 ? 14.784 0.848 6.950 1.00 96.12 113 ASN A C 1
ATOM 883 O O . ASN A 1 113 ? 16.015 0.829 7.074 1.00 96.12 113 ASN A O 1
ATOM 887 N N . PRO A 1 114 ? 14.179 0.024 6.073 1.00 96.94 114 PRO A N 1
ATOM 888 C CA . PRO A 1 114 ? 12.752 -0.019 5.769 1.00 96.94 114 PRO A CA 1
ATOM 889 C C . PRO A 1 114 ? 11.884 -0.584 6.905 1.00 96.94 114 PRO A C 1
ATOM 891 O O . PRO A 1 114 ? 12.246 -1.565 7.564 1.00 96.94 114 PRO A O 1
ATOM 894 N N . ALA A 1 115 ? 10.734 0.048 7.112 1.00 97.62 115 ALA A N 1
ATOM 895 C CA . ALA A 1 115 ? 9.768 -0.278 8.151 1.00 97.62 115 ALA A CA 1
ATOM 896 C C . ALA A 1 115 ? 8.399 -0.573 7.545 1.00 97.62 115 ALA A C 1
ATOM 898 O O . ALA A 1 115 ? 8.042 -0.082 6.475 1.00 97.62 115 ALA A O 1
ATOM 899 N N . ILE A 1 116 ? 7.616 -1.379 8.252 1.00 98.56 116 ILE A N 1
ATOM 900 C CA . ILE A 1 116 ? 6.209 -1.597 7.936 1.00 98.56 116 ILE A CA 1
ATOM 901 C C . ILE A 1 116 ? 5.394 -1.058 9.096 1.00 98.56 116 ILE A C 1
ATOM 903 O O . ILE A 1 116 ? 5.612 -1.483 10.228 1.00 98.56 116 ILE A O 1
ATOM 907 N N . LEU A 1 117 ? 4.473 -0.138 8.819 1.00 97.81 117 LEU A N 1
ATOM 908 C CA . LEU A 1 117 ? 3.685 0.557 9.831 1.00 97.81 117 LEU A CA 1
ATOM 909 C C . LEU A 1 117 ? 2.194 0.391 9.551 1.00 97.81 117 LEU A C 1
ATOM 911 O O . LEU A 1 117 ? 1.756 0.453 8.405 1.00 97.81 117 LEU A O 1
ATOM 915 N N . VAL A 1 118 ? 1.400 0.219 10.600 1.00 98.50 118 VAL A N 1
ATOM 916 C CA . VAL A 1 118 ? -0.064 0.247 10.529 1.00 98.50 118 VAL A CA 1
ATOM 917 C C . VAL A 1 118 ? -0.546 1.559 11.124 1.00 98.50 118 VAL A C 1
ATOM 919 O O . VAL A 1 118 ? -0.283 1.832 12.293 1.00 98.50 118 VAL A O 1
ATOM 922 N N . VAL A 1 119 ? -1.285 2.351 10.350 1.00 98.44 119 VAL A N 1
ATOM 923 C CA . VAL A 1 119 ? -1.793 3.659 10.780 1.00 98.44 119 VAL A CA 1
ATOM 924 C C . VAL A 1 119 ? -3.298 3.732 10.547 1.00 98.44 119 VAL A C 1
ATOM 926 O O . VAL A 1 119 ? -3.792 3.623 9.422 1.00 98.44 119 VAL A O 1
ATOM 929 N N . GLY A 1 120 ? -4.043 3.908 11.636 1.00 97.94 120 GLY A N 1
ATOM 930 C CA . GLY A 1 120 ? -5.481 4.158 11.603 1.00 97.94 120 GLY A CA 1
ATOM 931 C C . GLY A 1 120 ? -5.778 5.655 11.572 1.00 97.94 120 GLY A C 1
ATOM 932 O O . GLY A 1 120 ? -5.090 6.443 12.215 1.00 97.94 120 GLY A O 1
ATOM 933 N N . ASN A 1 121 ? -6.827 6.053 10.858 1.00 98.12 121 ASN A N 1
ATOM 934 C CA . ASN A 1 121 ? -7.284 7.438 10.814 1.00 98.12 121 ASN A CA 1
ATOM 935 C C . ASN A 1 121 ? -8.815 7.477 10.734 1.00 98.12 121 ASN A C 1
ATOM 937 O O . ASN A 1 121 ? -9.457 6.575 10.197 1.00 98.12 121 ASN A O 1
ATOM 941 N N . ASN A 1 122 ? -9.409 8.516 11.312 1.00 97.06 122 ASN A N 1
ATOM 942 C CA . ASN A 1 122 ? -10.854 8.741 11.379 1.00 97.06 122 ASN A CA 1
ATOM 943 C C . ASN A 1 122 ? -11.329 9.838 10.405 1.00 97.06 122 ASN A C 1
ATOM 945 O O . ASN A 1 122 ? -12.447 10.336 10.533 1.00 97.06 122 ASN A O 1
ATOM 949 N N . GLY A 1 123 ? -10.472 10.239 9.463 1.00 96.88 123 GLY A N 1
ATOM 950 C CA . GLY A 1 123 ? -10.705 11.307 8.493 1.00 96.88 123 GLY A CA 1
ATOM 951 C C . GLY A 1 123 ? -10.272 12.696 8.961 1.00 96.88 123 GLY A C 1
ATOM 952 O O . GLY A 1 123 ? -10.573 13.666 8.276 1.00 96.88 123 GLY A O 1
ATOM 953 N N . LYS A 1 124 ? -9.609 12.818 10.120 1.00 95.25 124 LYS A N 1
ATOM 954 C CA . LYS A 1 124 ? -9.222 14.120 10.698 1.00 95.25 124 LYS A CA 1
ATOM 955 C C . LYS A 1 124 ? -7.724 14.289 10.919 1.00 95.25 124 LYS A C 1
ATOM 957 O O . LYS A 1 124 ? -7.275 15.419 11.088 1.00 95.25 124 LYS A O 1
ATOM 962 N N . LEU A 1 125 ? -6.966 13.196 10.976 1.00 94.94 125 LEU A N 1
ATOM 963 C CA . LEU A 1 125 ? -5.525 13.260 11.205 1.00 94.94 125 LEU A CA 1
ATOM 964 C C . LEU A 1 125 ? -4.806 13.523 9.880 1.00 94.94 125 LEU A C 1
ATOM 966 O O . LEU A 1 125 ? -5.218 13.006 8.845 1.00 94.94 125 LEU A O 1
ATOM 970 N N . VAL A 1 126 ? -3.745 14.321 9.944 1.00 96.31 126 VAL A N 1
ATOM 971 C CA . VAL A 1 126 ? -2.766 14.530 8.868 1.00 96.31 126 VAL A CA 1
ATOM 972 C C . VAL A 1 126 ? -1.588 13.603 9.133 1.00 96.3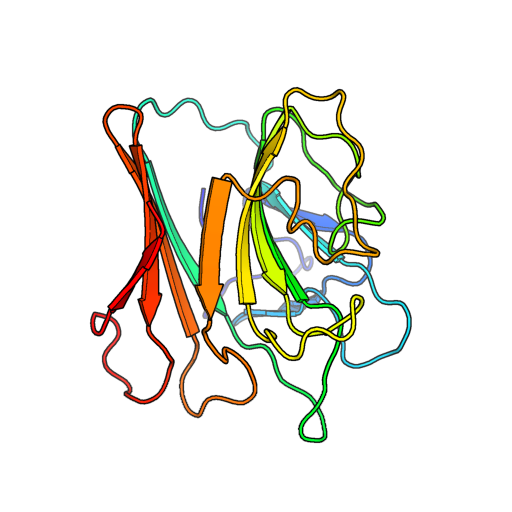1 126 VAL A C 1
ATOM 974 O O . VAL A 1 126 ? -1.165 13.493 10.287 1.00 96.31 126 VAL A O 1
ATOM 977 N N . TYR A 1 127 ? -1.079 12.924 8.110 1.00 97.00 127 TYR A N 1
ATOM 978 C CA . TYR A 1 127 ? 0.024 11.986 8.284 1.00 97.00 127 TYR A CA 1
ATOM 979 C C . TYR A 1 127 ? 1.339 12.715 8.571 1.00 97.00 127 TYR A C 1
ATOM 981 O O . TYR A 1 127 ? 1.750 13.614 7.834 1.00 97.00 127 TYR A O 1
ATOM 989 N N . ASP A 1 128 ? 2.033 12.301 9.628 1.00 94.88 128 ASP A N 1
ATOM 990 C CA . ASP A 1 128 ? 3.316 12.887 10.016 1.00 94.88 128 ASP A CA 1
ATOM 991 C C . ASP A 1 128 ? 4.482 12.267 9.230 1.00 94.88 128 ASP A C 1
ATOM 993 O O . ASP A 1 128 ? 5.266 11.472 9.748 1.00 94.88 128 ASP A O 1
ATOM 997 N N . HIS A 1 129 ? 4.591 12.630 7.951 1.00 92.44 129 HIS A N 1
ATOM 998 C CA . HIS A 1 129 ? 5.626 12.101 7.057 1.00 92.44 129 HIS A CA 1
ATOM 999 C C . HIS A 1 129 ? 7.058 12.509 7.454 1.00 92.44 129 HIS A C 1
ATOM 1001 O O . HIS A 1 129 ? 8.009 11.876 7.019 1.00 92.44 129 HIS A O 1
ATOM 1007 N N . GLN A 1 130 ? 7.243 13.562 8.259 1.00 93.44 130 GLN A N 1
ATOM 1008 C CA . GLN A 1 130 ? 8.582 13.970 8.717 1.00 93.44 130 GLN A CA 1
ATOM 1009 C C . GLN A 1 130 ? 9.127 13.051 9.814 1.00 93.44 130 GLN A C 1
ATOM 1011 O O . GLN A 1 130 ? 10.338 12.973 9.987 1.00 93.44 130 GLN A O 1
ATOM 1016 N N . ASN A 1 131 ? 8.240 12.375 10.549 1.00 94.19 131 ASN A N 1
ATOM 1017 C CA . ASN A 1 131 ? 8.592 11.438 11.613 1.00 94.19 131 ASN A CA 1
ATOM 1018 C C . ASN A 1 131 ? 8.203 9.992 11.261 1.00 94.19 131 ASN A C 1
ATOM 1020 O O . ASN A 1 131 ? 7.874 9.218 12.168 1.00 94.19 131 ASN A O 1
ATOM 1024 N N . ASP A 1 132 ? 8.144 9.656 9.967 1.00 92.56 132 ASP A N 1
ATOM 1025 C CA . ASP A 1 132 ? 7.758 8.342 9.426 1.00 92.56 132 ASP A CA 1
ATOM 1026 C C . ASP A 1 132 ? 6.432 7.798 9.998 1.00 92.56 132 ASP A C 1
ATOM 1028 O O . ASP A 1 132 ? 6.241 6.596 10.165 1.00 92.56 132 ASP A O 1
ATOM 1032 N N . GLY A 1 133 ? 5.508 8.682 10.400 1.00 92.88 133 GLY A N 1
ATOM 1033 C CA . GLY A 1 133 ? 4.252 8.300 11.052 1.00 92.88 133 GLY A CA 1
ATOM 1034 C C . GLY A 1 133 ? 4.419 7.604 12.409 1.00 92.88 133 GLY A C 1
ATOM 1035 O O . GLY A 1 133 ? 3.456 7.040 12.930 1.00 92.88 133 GLY A O 1
ATOM 1036 N N . SER A 1 134 ? 5.613 7.635 13.009 1.00 91.19 134 SER A N 1
ATOM 1037 C CA . SER A 1 134 ? 5.955 6.877 14.223 1.00 91.19 134 SER A CA 1
ATOM 1038 C C . SER A 1 134 ? 5.065 7.205 15.426 1.00 91.19 134 SER A C 1
ATOM 1040 O O . SER A 1 134 ? 4.746 6.322 16.218 1.00 91.19 134 SER A O 1
ATOM 1042 N N . THR A 1 135 ? 4.602 8.452 15.540 1.00 92.81 135 THR A N 1
ATOM 1043 C CA . THR A 1 135 ? 3.687 8.912 16.602 1.00 92.81 135 THR A CA 1
ATOM 1044 C C . THR A 1 135 ? 2.234 8.470 16.388 1.00 92.81 135 THR A C 1
ATOM 1046 O O . THR A 1 135 ? 1.421 8.556 17.306 1.00 92.81 135 THR A O 1
ATOM 1049 N N . GLN A 1 136 ? 1.907 7.995 15.185 1.00 96.25 136 GLN A N 1
ATOM 1050 C CA . GLN A 1 136 ? 0.565 7.602 14.745 1.00 96.25 136 GLN A CA 1
ATOM 1051 C C . GLN A 1 136 ? 0.452 6.087 14.501 1.00 96.25 136 GLN A C 1
ATOM 1053 O O . GLN A 1 136 ? -0.640 5.577 14.237 1.00 96.25 136 GLN A O 1
ATOM 1058 N N . ALA A 1 137 ? 1.571 5.362 14.579 1.00 96.56 137 ALA A N 1
ATOM 1059 C CA . ALA A 1 137 ? 1.633 3.932 14.336 1.00 96.56 137 ALA A CA 1
ATOM 1060 C C . ALA A 1 137 ? 0.915 3.145 15.443 1.00 96.56 137 ALA A C 1
ATOM 1062 O O . ALA A 1 137 ? 1.226 3.256 16.627 1.00 96.56 137 ALA A O 1
ATOM 1063 N N . LEU A 1 138 ? -0.029 2.299 15.035 1.00 97.81 138 LEU A N 1
ATOM 1064 C CA . LEU A 1 138 ? -0.712 1.328 15.893 1.00 97.81 138 LEU A CA 1
ATOM 1065 C C . LEU A 1 138 ? 0.098 0.033 16.042 1.00 97.81 138 LEU A C 1
ATOM 1067 O O . LEU A 1 138 ? -0.059 -0.691 17.019 1.00 97.81 138 LEU A O 1
ATOM 1071 N N . GLY A 1 139 ? 0.972 -0.242 15.075 1.00 97.75 139 GLY A N 1
ATOM 1072 C CA . GLY A 1 139 ? 1.860 -1.394 15.048 1.00 97.75 139 GLY A CA 1
ATOM 1073 C C . GLY A 1 139 ? 2.972 -1.186 14.025 1.00 97.75 139 GLY A C 1
ATOM 1074 O O . GLY A 1 139 ? 2.771 -0.510 13.015 1.00 97.75 139 GLY A O 1
ATOM 1075 N N . THR A 1 140 ? 4.155 -1.733 14.298 1.00 97.81 140 THR A N 1
ATOM 1076 C CA . THR A 1 140 ? 5.326 -1.607 13.424 1.00 97.81 140 THR A CA 1
ATOM 1077 C C . THR A 1 140 ? 6.177 -2.872 13.434 1.00 97.81 140 THR A C 1
ATOM 1079 O O . THR A 1 140 ? 6.180 -3.619 14.416 1.00 97.81 140 THR A O 1
ATOM 1082 N N . CYS A 1 141 ? 6.917 -3.105 12.355 1.00 98.12 141 CYS A N 1
ATOM 1083 C CA . CYS A 1 141 ? 8.042 -4.028 12.339 1.00 98.12 141 CYS A CA 1
ATOM 1084 C C . CYS A 1 141 ? 9.142 -3.552 11.381 1.00 98.12 141 CYS A C 1
ATOM 1086 O O . CYS A 1 141 ? 8.885 -2.870 10.389 1.00 98.12 141 CYS A O 1
ATOM 1088 N N . LEU A 1 142 ? 10.379 -3.969 11.654 1.00 97.94 142 LEU A N 1
ATOM 1089 C CA . LEU A 1 142 ? 11.517 -3.724 10.771 1.00 97.94 142 LEU A CA 1
ATOM 1090 C C . LEU A 1 142 ? 11.660 -4.874 9.782 1.00 97.94 142 LEU A C 1
ATOM 1092 O O . LEU A 1 142 ? 11.948 -6.011 10.173 1.00 97.94 142 LEU A O 1
ATOM 1096 N N . ARG A 1 143 ? 11.447 -4.583 8.500 1.00 97.19 143 ARG A N 1
ATOM 1097 C CA . ARG A 1 143 ? 11.571 -5.549 7.408 1.00 97.19 143 ARG A CA 1
ATOM 1098 C C . ARG A 1 143 ? 12.096 -4.829 6.185 1.00 97.19 143 ARG A C 1
ATOM 1100 O O . ARG A 1 143 ? 11.400 -4.023 5.582 1.00 97.19 143 ARG A O 1
ATOM 1107 N N . ASP A 1 144 ? 13.311 -5.172 5.780 1.00 96.38 144 ASP A N 1
ATOM 1108 C CA . ASP A 1 144 ? 13.807 -4.753 4.478 1.00 96.38 144 ASP A CA 1
ATOM 1109 C C . ASP A 1 144 ? 13.037 -5.506 3.386 1.00 96.38 144 ASP A C 1
ATOM 1111 O O . ASP A 1 144 ? 13.233 -6.702 3.199 1.00 96.38 144 ASP A O 1
ATOM 1115 N N . PHE A 1 145 ? 12.160 -4.803 2.674 1.00 97.19 145 PHE A N 1
ATOM 1116 C CA . PHE A 1 145 ? 11.346 -5.336 1.577 1.00 97.19 145 PHE A CA 1
ATOM 1117 C C . PHE A 1 145 ? 11.889 -4.944 0.190 1.00 97.19 145 PHE A C 1
ATOM 1119 O O . PHE A 1 145 ? 11.229 -5.161 -0.832 1.00 97.19 145 PHE A O 1
ATOM 1126 N N . ARG A 1 146 ? 13.082 -4.336 0.120 1.00 97.62 146 ARG A N 1
ATOM 1127 C CA . ARG A 1 146 ? 13.658 -3.836 -1.133 1.00 97.62 146 ARG A CA 1
ATOM 1128 C C . ARG A 1 146 ? 14.596 -4.847 -1.774 1.00 97.62 146 ARG A C 1
ATOM 1130 O O . ARG A 1 146 ? 15.295 -5.596 -1.103 1.00 97.62 146 ARG A O 1
ATOM 1137 N N . ASN A 1 147 ? 14.638 -4.823 -3.108 1.00 96.88 147 ASN A N 1
ATOM 1138 C CA . ASN A 1 147 ? 15.625 -5.542 -3.923 1.00 96.88 147 ASN A CA 1
ATOM 1139 C C . ASN A 1 147 ? 15.771 -7.044 -3.578 1.00 96.88 147 ASN A C 1
ATOM 1141 O O . ASN A 1 147 ? 16.869 -7.596 -3.654 1.00 96.88 147 ASN A O 1
ATOM 1145 N N . LYS A 1 148 ? 14.673 -7.711 -3.198 1.00 97.50 148 LYS A N 1
ATOM 1146 C CA . LYS A 1 148 ? 14.665 -9.146 -2.882 1.00 97.50 148 LYS A CA 1
ATOM 1147 C C . LYS A 1 148 ? 14.635 -10.022 -4.138 1.00 97.50 148 LYS A C 1
ATOM 1149 O O . LYS A 1 148 ? 14.088 -9.592 -5.159 1.00 97.50 148 LYS A O 1
ATOM 1154 N N . PRO A 1 149 ? 15.210 -11.242 -4.085 1.00 97.62 149 PRO A N 1
ATOM 1155 C CA . PRO A 1 149 ? 15.247 -12.146 -5.235 1.00 97.62 149 PRO A CA 1
ATOM 1156 C C . PRO A 1 149 ? 13.844 -12.599 -5.668 1.00 97.62 149 PRO A C 1
ATOM 1158 O O . PRO A 1 149 ? 13.546 -12.644 -6.866 1.00 97.62 149 PRO A O 1
ATOM 1161 N N . TYR A 1 150 ? 12.951 -12.854 -4.711 1.00 98.38 150 TYR A N 1
ATOM 1162 C CA . TYR A 1 150 ? 11.550 -13.187 -4.961 1.00 98.38 150 TYR A CA 1
ATOM 1163 C C . TYR A 1 150 ? 10.625 -12.027 -4.561 1.00 98.38 150 TYR A C 1
ATOM 1165 O O . TYR A 1 150 ? 11.026 -11.151 -3.793 1.00 98.38 150 TYR A O 1
ATOM 1173 N N . PRO A 1 151 ? 9.399 -11.955 -5.117 1.00 98.25 151 PRO A N 1
ATOM 1174 C CA . PRO A 1 151 ? 8.424 -10.949 -4.709 1.00 98.25 151 PRO A CA 1
ATOM 1175 C C . PRO A 1 151 ? 8.130 -11.016 -3.208 1.00 98.25 151 PRO A C 1
ATOM 1177 O O . PRO A 1 151 ? 7.928 -12.104 -2.672 1.00 98.25 151 PRO A O 1
ATOM 1180 N N . ILE A 1 152 ? 8.028 -9.852 -2.571 1.00 98.44 152 ILE A N 1
ATOM 1181 C CA . ILE A 1 152 ? 7.506 -9.741 -1.209 1.00 98.44 152 ILE A CA 1
ATOM 1182 C C . ILE A 1 152 ? 6.018 -10.060 -1.233 1.00 98.44 152 ILE A C 1
ATOM 1184 O O . ILE A 1 152 ? 5.313 -9.709 -2.188 1.00 98.44 152 ILE A O 1
ATOM 1188 N N . ARG A 1 153 ? 5.529 -10.698 -0.170 1.00 98.75 153 ARG A N 1
ATOM 1189 C CA . ARG A 1 153 ? 4.095 -10.896 0.043 1.00 98.75 153 ARG A CA 1
ATOM 1190 C C . ARG A 1 153 ? 3.708 -10.323 1.390 1.00 98.75 153 ARG A C 1
ATOM 1192 O O . ARG A 1 153 ? 4.303 -10.681 2.399 1.00 98.75 153 ARG A O 1
ATOM 1199 N N . ALA A 1 154 ? 2.695 -9.475 1.404 1.00 98.75 154 ALA A N 1
ATOM 1200 C CA . ALA A 1 154 ? 2.041 -9.040 2.623 1.00 98.75 154 ALA A CA 1
ATOM 1201 C C . ALA A 1 154 ? 0.684 -9.721 2.725 1.00 98.75 154 ALA A C 1
ATOM 1203 O O . ALA A 1 154 ? -0.109 -9.642 1.790 1.00 98.75 154 ALA A O 1
ATOM 1204 N N . LYS A 1 155 ? 0.429 -10.387 3.847 1.00 98.81 155 LYS A N 1
ATOM 1205 C CA . LYS A 1 155 ? -0.883 -10.921 4.199 1.00 98.81 155 LYS A CA 1
ATOM 1206 C C . LYS A 1 155 ? -1.433 -10.079 5.339 1.00 98.81 155 LYS A C 1
ATOM 1208 O O . LYS A 1 155 ? -0.861 -10.056 6.428 1.00 98.81 155 LYS A O 1
ATOM 1213 N N . ILE A 1 156 ? -2.482 -9.325 5.034 1.00 98.75 156 ILE A N 1
ATOM 1214 C CA . ILE A 1 156 ? -3.135 -8.397 5.954 1.00 98.75 156 ILE A CA 1
ATOM 1215 C C . ILE A 1 156 ? -4.512 -8.968 6.256 1.00 98.75 156 ILE A C 1
ATOM 1217 O O . ILE A 1 156 ? -5.359 -9.055 5.366 1.00 98.75 156 ILE A O 1
ATOM 1221 N N . THR A 1 157 ? -4.726 -9.356 7.505 1.00 98.81 157 THR A N 1
ATOM 1222 C CA . THR A 1 157 ? -5.940 -10.044 7.940 1.00 98.81 157 THR A CA 1
ATOM 1223 C C . THR A 1 157 ? -6.655 -9.180 8.965 1.00 98.81 157 THR A C 1
ATOM 1225 O O . THR A 1 157 ? -6.076 -8.844 9.993 1.00 98.81 157 THR A O 1
ATOM 1228 N N . TYR A 1 158 ? -7.915 -8.837 8.713 1.00 98.56 158 TYR A N 1
ATOM 1229 C CA . TYR A 1 158 ? -8.811 -8.271 9.713 1.00 98.56 158 TYR A CA 1
ATOM 1230 C C . TYR A 1 158 ? -9.830 -9.331 10.120 1.00 98.56 158 TYR A C 1
ATOM 1232 O O . TYR A 1 158 ? -10.719 -9.688 9.346 1.00 98.56 158 TYR A O 1
ATOM 1240 N N . TYR A 1 159 ? -9.701 -9.854 11.335 1.00 98.56 159 TYR A N 1
ATOM 1241 C CA . TYR A 1 159 ? -10.572 -10.906 11.847 1.00 98.56 159 TYR A CA 1
ATOM 1242 C C . TYR A 1 159 ? -10.936 -10.633 13.301 1.00 98.56 159 TYR A C 1
ATOM 1244 O O . TYR A 1 159 ? -10.065 -10.385 14.131 1.00 98.56 159 TYR A O 1
ATOM 1252 N N . ARG A 1 160 ? -12.233 -10.663 13.628 1.00 97.50 160 ARG A N 1
ATOM 1253 C CA . ARG A 1 160 ? -12.758 -10.433 14.987 1.00 97.50 160 ARG A CA 1
ATOM 1254 C C . ARG A 1 160 ? -12.142 -9.194 15.656 1.00 97.50 160 ARG A C 1
ATOM 1256 O O . ARG A 1 160 ? -11.664 -9.258 16.787 1.00 97.50 160 ARG A O 1
ATOM 1263 N N . LYS A 1 161 ? -12.174 -8.060 14.944 1.00 96.88 161 LYS A N 1
ATOM 1264 C CA . LYS A 1 161 ? -11.671 -6.741 15.386 1.00 96.88 161 LYS A CA 1
ATOM 1265 C C . LYS A 1 161 ? -10.156 -6.645 15.598 1.00 96.88 161 LYS A C 1
ATOM 1267 O O . LYS A 1 161 ? -9.684 -5.674 16.175 1.00 96.88 161 LYS A O 1
ATOM 1272 N N . THR A 1 162 ? -9.405 -7.630 15.127 1.00 98.12 162 THR A N 1
ATOM 1273 C CA . THR A 1 162 ? -7.945 -7.651 15.163 1.00 98.12 162 THR A CA 1
ATOM 1274 C C . THR A 1 162 ? -7.424 -7.509 13.742 1.00 98.12 162 THR A C 1
ATOM 1276 O O . THR A 1 162 ? -7.829 -8.290 12.882 1.00 98.12 162 THR A O 1
ATOM 1279 N N . LEU A 1 163 ? -6.520 -6.557 13.504 1.00 98.69 163 LEU A N 1
ATOM 1280 C CA . LEU A 1 163 ? -5.719 -6.524 12.283 1.00 98.69 163 LEU A CA 1
ATOM 1281 C C . LEU A 1 163 ? -4.424 -7.305 12.532 1.00 98.69 163 LEU A C 1
ATOM 1283 O O . LEU A 1 163 ? -3.889 -7.290 13.629 1.00 98.69 163 LEU A O 1
ATOM 1287 N N . THR A 1 164 ? -3.915 -8.040 11.558 1.00 98.81 164 THR A N 1
ATOM 1288 C CA . THR A 1 164 ? -2.623 -8.723 11.660 1.00 98.81 164 THR A CA 1
ATOM 1289 C C . THR A 1 164 ? -1.910 -8.608 10.330 1.00 98.81 164 THR A C 1
ATOM 1291 O O . THR A 1 164 ? -2.528 -8.775 9.279 1.00 98.81 164 THR A O 1
ATOM 1294 N N . VAL A 1 165 ? -0.615 -8.314 10.381 1.00 98.88 165 VAL A N 1
ATOM 1295 C CA . VAL A 1 165 ? 0.249 -8.219 9.207 1.00 98.88 165 VAL A CA 1
ATOM 1296 C C . VAL A 1 165 ? 1.308 -9.308 9.303 1.00 98.88 165 VAL A C 1
ATOM 1298 O O . VAL A 1 165 ? 2.082 -9.366 10.261 1.00 98.88 165 VAL A O 1
ATOM 1301 N N . MET A 1 166 ? 1.341 -10.159 8.284 1.00 98.81 166 MET A N 1
ATOM 1302 C CA . MET A 1 166 ? 2.349 -11.194 8.084 1.00 98.81 166 MET A CA 1
ATOM 1303 C C . MET A 1 166 ? 3.109 -10.902 6.791 1.00 98.81 166 MET A C 1
ATOM 1305 O O . MET A 1 166 ? 2.506 -10.482 5.800 1.00 98.81 166 MET A O 1
ATOM 1309 N N . ILE A 1 167 ? 4.418 -11.143 6.775 1.00 98.75 167 ILE A N 1
ATOM 1310 C CA . ILE A 1 167 ? 5.297 -10.798 5.655 1.00 98.75 167 ILE A CA 1
ATOM 1311 C C . ILE A 1 167 ? 6.112 -12.011 5.226 1.00 98.75 167 ILE A C 1
ATOM 1313 O O . ILE A 1 167 ? 6.799 -12.618 6.038 1.00 98.75 167 ILE A O 1
ATOM 1317 N N . ASN A 1 168 ? 6.078 -12.314 3.934 1.00 98.56 168 ASN A N 1
ATOM 1318 C CA . ASN A 1 168 ? 7.079 -13.146 3.282 1.00 98.56 168 ASN A CA 1
ATOM 1319 C C . ASN A 1 168 ? 8.195 -12.234 2.758 1.00 98.56 168 ASN A C 1
ATOM 1321 O O . ASN A 1 168 ? 7.950 -11.370 1.910 1.00 98.56 168 ASN A O 1
ATOM 1325 N N . ASN A 1 169 ? 9.415 -12.434 3.262 1.00 96.62 169 ASN A N 1
ATOM 1326 C CA .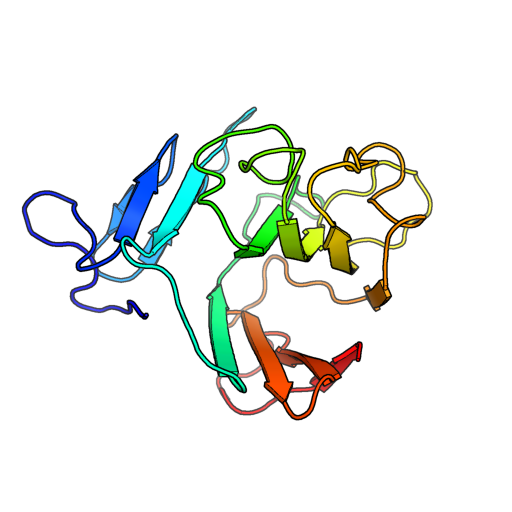 ASN A 1 169 ? 10.574 -11.575 2.994 1.00 96.62 169 ASN A CA 1
ATOM 1327 C C . ASN A 1 169 ? 11.231 -11.796 1.619 1.00 96.62 169 ASN A C 1
ATOM 1329 O O . ASN A 1 169 ? 12.265 -11.190 1.331 1.00 96.62 169 ASN A O 1
ATOM 1333 N N . GLY A 1 170 ? 10.662 -12.643 0.756 1.00 97.38 170 GLY A N 1
ATOM 1334 C CA . GLY A 1 170 ? 11.097 -12.797 -0.632 1.00 97.38 170 GLY A CA 1
ATOM 1335 C C . GLY A 1 170 ? 12.485 -13.424 -0.793 1.00 97.38 170 GLY A C 1
ATOM 1336 O O . GLY A 1 170 ? 13.146 -13.182 -1.804 1.00 97.38 170 GLY A O 1
ATOM 1337 N N . PHE A 1 171 ? 12.950 -14.206 0.187 1.00 96.56 171 PHE A N 1
ATOM 1338 C CA . PHE A 1 171 ? 14.215 -14.951 0.108 1.00 96.56 171 PHE A CA 1
ATOM 1339 C C . PHE A 1 171 ? 14.062 -16.331 -0.536 1.00 96.56 171 PHE A C 1
ATOM 1341 O O . PHE A 1 171 ? 15.020 -16.845 -1.116 1.00 96.56 171 PHE A O 1
ATOM 1348 N N . THR A 1 172 ? 12.861 -16.901 -0.484 1.00 95.75 172 THR A N 1
ATOM 1349 C CA . THR A 1 172 ? 12.537 -18.221 -1.025 1.00 95.75 172 THR A CA 1
ATOM 1350 C C . THR A 1 172 ? 11.439 -18.098 -2.092 1.00 95.75 172 THR A C 1
ATOM 1352 O O . THR A 1 172 ? 10.694 -17.113 -2.115 1.00 95.75 172 THR A O 1
ATOM 1355 N N . PRO A 1 173 ? 11.328 -19.068 -3.018 1.00 95.50 173 PRO A N 1
ATOM 1356 C CA . PRO A 1 173 ? 10.194 -19.138 -3.938 1.00 95.50 173 PRO A CA 1
ATOM 1357 C C . PRO A 1 173 ? 8.902 -19.611 -3.254 1.00 95.50 173 PRO A C 1
ATOM 1359 O O . PRO A 1 173 ? 7.837 -19.542 -3.877 1.00 95.50 173 PRO A O 1
ATOM 1362 N N . ASP A 1 174 ? 8.994 -20.119 -2.019 1.00 97.25 174 ASP A N 1
ATOM 1363 C CA . ASP A 1 174 ? 7.842 -20.559 -1.245 1.00 97.25 174 ASP A CA 1
ATOM 1364 C C . ASP A 1 174 ? 6.949 -19.356 -0.931 1.00 97.25 174 ASP A C 1
ATOM 1366 O O . ASP A 1 174 ? 7.399 -18.325 -0.434 1.00 97.25 174 ASP A O 1
ATOM 1370 N N . LYS A 1 175 ? 5.671 -19.470 -1.286 1.00 95.50 175 LYS A N 1
ATOM 1371 C CA . LYS A 1 175 ? 4.696 -18.389 -1.141 1.00 95.50 175 LYS A CA 1
ATOM 1372 C C . LYS A 1 175 ? 4.092 -18.348 0.258 1.00 95.50 175 LYS A C 1
ATOM 1374 O O . LYS A 1 175 ? 3.606 -17.288 0.636 1.00 95.50 175 LYS A O 1
ATOM 1379 N N . GLU A 1 176 ? 4.177 -19.447 1.004 1.00 96.56 176 GLU A N 1
ATOM 1380 C CA . GLU A 1 176 ? 3.558 -19.608 2.323 1.00 96.56 176 GLU A CA 1
ATOM 1381 C C . GLU A 1 176 ? 4.510 -19.293 3.487 1.00 96.56 176 GLU A C 1
ATOM 1383 O O . GLU A 1 176 ? 4.086 -19.287 4.643 1.00 96.56 176 GLU A O 1
ATOM 1388 N N . ASP A 1 177 ? 5.774 -18.977 3.188 1.00 97.56 177 ASP A N 1
ATOM 1389 C CA . ASP A 1 177 ? 6.831 -18.626 4.147 1.00 97.56 177 ASP A CA 1
ATOM 1390 C C . ASP A 1 177 ? 6.617 -17.222 4.750 1.00 97.56 177 ASP A C 1
ATOM 1392 O O . ASP A 1 177 ? 7.305 -16.248 4.437 1.00 97.56 177 ASP A O 1
ATOM 1396 N N . TYR A 1 178 ? 5.553 -17.091 5.543 1.00 98.38 178 TYR A N 1
ATOM 1397 C CA . TYR A 1 178 ? 5.129 -15.857 6.193 1.00 98.38 178 TYR A CA 1
ATOM 1398 C C . TYR A 1 178 ? 5.645 -15.769 7.630 1.00 98.38 178 TYR A C 1
ATOM 1400 O O . TYR A 1 178 ? 5.364 -16.624 8.468 1.00 98.38 178 TYR A O 1
ATOM 1408 N N . GLU A 1 179 ? 6.271 -14.645 7.956 1.00 98.38 179 GLU A N 1
ATOM 1409 C CA . GLU A 1 179 ? 6.678 -14.287 9.310 1.00 98.38 179 GLU A CA 1
ATOM 1410 C C . GLU A 1 179 ? 5.756 -13.219 9.901 1.00 98.38 179 GLU A C 1
ATOM 1412 O O . GLU A 1 179 ? 5.225 -12.355 9.198 1.00 98.38 179 GLU A O 1
ATOM 1417 N N . PHE A 1 180 ? 5.599 -13.236 11.223 1.00 98.56 180 PHE A N 1
ATOM 1418 C CA . PHE A 1 180 ? 4.867 -12.192 11.930 1.00 98.56 180 PHE A CA 1
ATOM 1419 C C . PHE A 1 180 ? 5.564 -10.829 11.801 1.00 98.56 180 PHE A C 1
ATOM 1421 O O . PHE A 1 180 ? 6.780 -10.726 11.986 1.00 98.56 180 PHE A O 1
ATOM 1428 N N . CYS A 1 181 ? 4.782 -9.784 11.511 1.00 98.44 181 CYS A N 1
ATOM 1429 C CA . CYS A 1 181 ? 5.221 -8.391 11.554 1.00 98.44 181 CYS A CA 1
ATOM 1430 C C . CYS A 1 181 ? 4.569 -7.656 12.729 1.00 98.44 181 CYS A C 1
ATOM 1432 O O . CYS A 1 181 ? 5.264 -7.254 13.659 1.00 98.44 181 CYS A O 1
ATOM 1434 N N . THR A 1 182 ? 3.243 -7.485 12.709 1.00 98.38 182 THR A N 1
ATOM 1435 C CA . THR A 1 182 ? 2.529 -6.720 13.742 1.00 98.38 182 THR A CA 1
ATOM 1436 C C . THR A 1 182 ? 1.048 -7.106 13.840 1.00 98.38 182 THR A C 1
ATOM 1438 O O . THR A 1 182 ? 0.528 -7.802 12.961 1.00 98.38 182 THR A O 1
ATOM 1441 N N . LYS A 1 183 ? 0.384 -6.691 14.922 1.00 93.31 183 LYS A N 1
ATOM 1442 C CA . LYS A 1 183 ? -1.012 -6.994 15.258 1.00 93.31 183 LYS A CA 1
ATOM 1443 C C . LYS A 1 183 ? -1.630 -5.853 16.055 1.00 93.31 183 LYS A C 1
ATOM 1445 O O . LYS A 1 183 ? -0.946 -5.410 16.999 1.00 93.31 183 LYS A O 1
#

Organism: NCBI:txid451738

pLDDT: mean 96.26, std 2.7, range [81.0, 98.88]

Secondary structure (DSSP, 8-state):
----SSS-S-TTS-BTTEEEEET-EE-SS-EESS-SSTT--EEEEESS----SSEEEEEEE-B--SSS---SEEEEEEESS---S-SBTTB-SS-EEEEEEEE-S-SSSSS--SEEEEEEEES-PPP-GGGTTTTTEEEEEE---BS-SS-EEEEEEEETTEEEEEEE-SSSS-SS--EEEE-

Sequence (183 aa):
YSFKGPHLSQPDGSIPFWIHSGNAIPSADQVRITPSLRSQRGSVWTKNKINFENWEAEVTFRVSGRGRMGADGLAVWFTTEQGLDGPVYGAADQWNGVGVFFDSFDNDGKKNNPAILVVGNNGKLVYDHQNDGSTQALGTCLRDFRNKPYPIRAKITYYRKTLTVMINNGFTPDKEDYEFCTK